Protein AF-A0A198GG65-F1 (afdb_monomer_lite)

Sequence (277 aa):
MKPSKFFFILLPLIHINPALANQDIIVDKSLSPNVIVTTDEKSKKEIVNINSADNNNISLNFYEKFDVSKNGIIINNKQAQADIIINEVTGDKITFINGNISVDGKKSHVIIANPNGVECYTCAGSRLTDLTLISGQTNKDNKTQFILSDKNYVSIHNVGYLSSKNLNIISNEVFIGGTLSKHISTINIFNGMSHYNLLGENVFDRRGRVSIFESFKHNLERVNIYKNENNHNNVYLDEKIYKLNNEIDKTDEKINLLNNKVFINNKPINKRDIDLY

Structure (mmCIF, N/CA/C/O backbone):
data_AF-A0A198GG65-F1
#
_entry.id   AF-A0A198GG65-F1
#
loop_
_atom_site.group_PDB
_atom_site.id
_atom_site.type_symbol
_atom_site.label_atom_id
_atom_site.label_alt_id
_atom_site.label_comp_id
_atom_site.label_asym_id
_atom_site.label_entity_id
_atom_site.label_seq_id
_atom_site.pdbx_PDB_ins_code
_atom_site.Cartn_x
_atom_site.Cartn_y
_atom_site.Cartn_z
_atom_site.occupancy
_atom_site.B_iso_or_equiv
_atom_site.auth_seq_id
_atom_site.auth_comp_id
_atom_site.auth_asym_id
_atom_site.auth_atom_id
_atom_site.pdbx_PDB_model_num
ATOM 1 N N . MET A 1 1 ? -30.008 65.170 43.763 1.00 42.53 1 MET A N 1
ATOM 2 C CA . MET A 1 1 ? -29.638 63.768 43.460 1.00 42.53 1 MET A CA 1
ATOM 3 C C . MET A 1 1 ? -29.675 63.585 41.944 1.00 42.53 1 MET A C 1
ATOM 5 O O . MET A 1 1 ? -30.730 63.779 41.361 1.00 42.53 1 MET A O 1
ATOM 9 N N . LYS A 1 2 ? -28.529 63.332 41.295 1.00 41.06 2 LYS A N 1
ATOM 10 C CA . LYS A 1 2 ? -28.424 63.032 39.849 1.00 41.06 2 LYS A CA 1
ATOM 11 C C . LYS A 1 2 ? -28.284 61.510 39.684 1.00 41.06 2 LYS A C 1
ATOM 13 O O . LYS A 1 2 ? -27.478 60.945 40.420 1.00 41.06 2 LYS A O 1
ATOM 18 N N . PRO A 1 3 ? -29.003 60.845 38.763 1.00 47.22 3 PRO A N 1
ATOM 19 C CA . PRO A 1 3 ? -28.852 59.408 38.563 1.00 47.22 3 PRO A CA 1
ATOM 20 C C . PRO A 1 3 ? -27.620 59.123 37.691 1.00 47.22 3 PRO A C 1
ATOM 22 O O . PRO A 1 3 ? -27.433 59.747 36.643 1.00 47.22 3 PRO A O 1
ATOM 25 N N . SER A 1 4 ? -26.769 58.190 38.121 1.00 43.88 4 SER A N 1
ATOM 26 C CA . SER A 1 4 ? -25.673 57.658 37.309 1.00 43.88 4 SER A CA 1
ATOM 27 C C . SER A 1 4 ? -26.235 56.665 36.288 1.00 43.88 4 SER A C 1
ATOM 29 O O . SER A 1 4 ? -26.930 55.711 36.632 1.00 43.88 4 SER A O 1
ATOM 31 N N . LYS A 1 5 ? -25.957 56.895 35.001 1.00 49.75 5 LYS A N 1
ATOM 32 C CA . LYS A 1 5 ? -26.257 55.931 33.937 1.00 49.75 5 LYS A CA 1
ATOM 33 C C . LYS A 1 5 ? -25.192 54.833 33.973 1.00 49.75 5 LYS A C 1
ATOM 35 O O . LYS A 1 5 ? -24.042 55.097 33.636 1.00 49.75 5 LYS A O 1
ATOM 40 N N . PHE A 1 6 ? -25.566 53.622 34.381 1.00 47.75 6 PHE A N 1
ATOM 41 C CA . PHE A 1 6 ? -24.733 52.433 34.200 1.00 47.75 6 PHE A CA 1
ATOM 42 C C . PHE A 1 6 ? -24.773 52.012 32.727 1.00 47.75 6 PHE A C 1
ATOM 44 O O . PHE A 1 6 ? -25.837 51.721 32.183 1.00 47.75 6 PHE A O 1
ATOM 51 N N . PHE A 1 7 ? -23.612 52.013 32.079 1.00 41.69 7 PHE A N 1
ATOM 52 C CA . PHE A 1 7 ? -23.427 51.530 30.714 1.00 41.69 7 PHE A CA 1
ATOM 53 C C . PHE A 1 7 ? -23.086 50.033 30.790 1.00 41.69 7 PHE A C 1
ATOM 55 O O . PHE A 1 7 ? -22.009 49.672 31.258 1.00 41.69 7 PHE A O 1
ATOM 62 N N . PHE A 1 8 ? -24.005 49.155 30.382 1.00 43.62 8 PHE A N 1
ATOM 63 C CA . PHE A 1 8 ? -23.711 47.730 30.208 1.00 43.62 8 PHE A CA 1
ATOM 64 C C . PHE A 1 8 ? -23.021 47.540 28.854 1.00 43.62 8 PHE A C 1
ATOM 66 O O . PHE A 1 8 ? -23.647 47.676 27.806 1.00 43.62 8 PHE A O 1
ATOM 73 N N . ILE A 1 9 ? -21.720 47.250 28.874 1.00 47.59 9 ILE A N 1
ATOM 74 C CA . ILE A 1 9 ? -20.979 46.836 27.680 1.00 47.59 9 ILE A CA 1
ATOM 75 C C . ILE A 1 9 ? -21.251 45.343 27.481 1.00 47.59 9 ILE A C 1
ATOM 77 O O . ILE A 1 9 ? -20.774 44.507 28.247 1.00 47.59 9 ILE A O 1
ATOM 81 N N . LEU A 1 10 ? -22.046 45.016 26.465 1.00 43.00 10 LEU A N 1
ATOM 82 C CA . LEU A 1 10 ? -22.248 43.648 26.000 1.00 43.00 10 LEU A CA 1
ATOM 83 C C . LEU A 1 10 ? -20.982 43.227 25.229 1.00 43.00 10 LEU A C 1
ATOM 85 O O . LEU A 1 10 ? -20.765 43.690 24.110 1.00 43.00 10 LEU A O 1
ATOM 89 N N . LEU A 1 11 ? -20.115 42.397 25.819 1.00 42.16 11 LEU A N 1
ATOM 90 C CA . LEU A 1 11 ? -19.045 41.754 25.049 1.00 42.16 11 LEU A CA 1
ATOM 91 C C . LEU A 1 11 ? -19.671 40.674 24.151 1.00 42.16 11 LEU A C 1
ATOM 93 O O . LEU A 1 11 ? -20.352 39.790 24.677 1.00 42.16 11 LEU A O 1
ATOM 97 N N . PRO A 1 12 ? -19.443 40.687 22.826 1.00 46.25 12 PRO A N 1
ATOM 98 C CA . PRO A 1 12 ? -19.849 39.573 21.989 1.00 46.25 12 PRO A CA 1
ATOM 99 C C . PRO A 1 12 ? -18.973 38.369 22.348 1.00 46.25 12 PRO A C 1
ATOM 101 O O . PRO A 1 12 ? -17.745 38.444 22.275 1.00 46.25 12 PRO A O 1
ATOM 104 N N . LEU A 1 13 ? -19.594 37.251 22.737 1.00 48.78 13 LEU A N 1
ATOM 105 C CA . LEU A 1 13 ? -18.907 35.964 22.735 1.00 48.78 13 LEU A CA 1
ATOM 106 C C . LEU A 1 13 ? -18.563 35.636 21.282 1.00 48.78 13 LEU A C 1
ATOM 108 O O . LEU A 1 13 ? -19.410 35.201 20.504 1.00 48.78 13 LEU A O 1
ATOM 112 N N . ILE A 1 14 ? -17.308 35.869 20.910 1.00 48.34 14 ILE A N 1
ATOM 113 C CA . ILE A 1 14 ? -16.737 35.327 19.685 1.00 48.34 14 ILE A CA 1
ATOM 114 C C . ILE A 1 14 ? -16.650 33.816 19.903 1.00 48.34 14 ILE A C 1
ATOM 116 O O . ILE A 1 14 ? -15.734 33.320 20.559 1.00 48.34 14 ILE A O 1
ATOM 120 N N . HIS A 1 15 ? -17.626 33.078 19.375 1.00 41.75 15 HIS A N 1
ATOM 121 C CA . HIS A 1 15 ? -17.468 31.651 19.146 1.00 41.75 15 HIS A CA 1
ATOM 122 C C . HIS A 1 15 ? -16.405 31.480 18.061 1.00 41.75 15 HIS A C 1
ATOM 124 O O . HIS A 1 15 ? -16.680 31.529 16.865 1.00 41.75 15 HIS A O 1
ATOM 130 N N . ILE A 1 16 ? -15.159 31.326 18.496 1.00 43.03 16 ILE A N 1
ATOM 131 C CA . ILE A 1 16 ? -14.099 30.760 17.673 1.00 43.03 16 ILE A CA 1
ATOM 132 C C . ILE A 1 16 ? -14.529 29.323 17.380 1.00 43.03 16 ILE A C 1
ATOM 134 O O . ILE A 1 16 ? -14.402 28.451 18.238 1.00 43.03 16 ILE A O 1
ATOM 138 N N . ASN A 1 17 ? -15.084 29.082 16.190 1.00 46.69 17 ASN A N 1
ATOM 139 C CA . ASN A 1 17 ? -15.107 27.735 15.635 1.00 46.69 17 ASN A CA 1
ATOM 140 C C . ASN A 1 17 ? -13.646 27.273 15.625 1.00 46.69 17 ASN A C 1
ATOM 142 O O . ASN A 1 17 ? -12.835 27.930 14.960 1.00 46.69 17 ASN A O 1
ATOM 146 N N . PRO A 1 18 ? -13.263 26.216 16.366 1.00 53.41 18 PRO A N 1
ATOM 147 C CA . PRO A 1 18 ? -11.949 25.645 16.169 1.00 53.41 18 PRO A CA 1
ATOM 148 C C . PRO A 1 18 ? -11.898 25.254 14.696 1.00 53.41 18 PRO A C 1
ATOM 150 O O . PRO A 1 18 ? -12.781 24.550 14.203 1.00 53.41 18 PRO A O 1
ATOM 153 N N . ALA A 1 19 ? -10.922 25.812 13.981 1.00 44.25 19 ALA A N 1
ATOM 154 C CA . ALA A 1 19 ? -10.615 25.418 12.623 1.00 44.25 19 ALA A CA 1
ATOM 155 C C . ALA A 1 19 ? -10.672 23.890 12.564 1.00 44.25 19 ALA A C 1
ATOM 157 O O . ALA A 1 19 ? -10.057 23.233 13.406 1.00 44.25 19 ALA A O 1
ATOM 158 N N . LEU A 1 20 ? -11.455 23.347 11.629 1.00 43.38 20 LEU A N 1
ATOM 159 C CA . LEU A 1 20 ? -11.420 21.930 11.299 1.00 43.38 20 LEU A CA 1
ATOM 160 C C . LEU A 1 20 ? -9.947 21.583 11.091 1.00 43.38 20 LEU A C 1
ATOM 162 O O . LEU A 1 20 ? -9.342 21.982 10.096 1.00 43.38 20 LEU A O 1
ATOM 166 N N . ALA A 1 21 ? -9.341 20.921 12.076 1.00 44.03 21 ALA A N 1
ATOM 167 C CA . ALA A 1 21 ? -8.068 20.272 11.867 1.00 44.03 21 ALA A CA 1
ATOM 168 C C . ALA A 1 21 ? -8.300 19.350 10.670 1.00 44.03 21 ALA A C 1
ATOM 170 O O . ALA A 1 21 ? -9.260 18.579 10.681 1.00 44.03 21 ALA A O 1
ATOM 171 N N . ASN A 1 22 ? -7.501 19.496 9.612 1.00 61.62 22 ASN A N 1
ATOM 172 C CA . ASN A 1 22 ? -7.562 18.592 8.472 1.00 61.62 22 ASN A CA 1
ATOM 173 C C . ASN A 1 22 ? -7.317 17.183 9.011 1.00 61.62 22 ASN A C 1
ATOM 175 O O . ASN A 1 22 ? -6.181 16.840 9.319 1.00 61.62 22 ASN A O 1
ATOM 179 N N . GLN A 1 23 ? -8.385 16.410 9.192 1.00 77.00 23 GLN A N 1
ATOM 180 C CA . GLN A 1 23 ? -8.282 15.046 9.676 1.00 77.00 23 GLN A CA 1
ATOM 181 C C . GLN A 1 23 ? -7.544 14.229 8.613 1.00 77.00 23 GLN A C 1
ATOM 183 O O . GLN A 1 23 ? -7.778 14.411 7.411 1.00 77.00 23 GLN A O 1
ATOM 188 N N . ASP A 1 24 ? -6.604 13.390 9.035 1.00 93.38 24 ASP A N 1
ATOM 189 C CA . ASP A 1 24 ? -5.794 12.595 8.112 1.00 93.38 24 ASP A CA 1
ATOM 190 C C . ASP A 1 24 ? -6.606 11.407 7.578 1.00 93.38 24 ASP A C 1
ATOM 192 O O . ASP A 1 24 ? -6.513 11.092 6.391 1.00 93.38 24 ASP A O 1
ATOM 196 N N . ILE A 1 25 ? -7.502 10.840 8.395 1.00 97.38 25 ILE A N 1
ATOM 197 C CA . ILE A 1 25 ? -8.422 9.775 7.983 1.00 97.38 25 ILE A CA 1
ATOM 198 C C . ILE A 1 25 ? -9.884 10.205 8.142 1.00 97.38 25 ILE A C 1
ATOM 200 O O . ILE A 1 25 ? -10.346 10.511 9.239 1.00 97.38 25 ILE A O 1
ATOM 204 N N . ILE A 1 26 ? -10.644 10.142 7.050 1.00 97.56 26 ILE A N 1
ATOM 205 C CA . ILE A 1 26 ? -12.087 10.400 7.006 1.00 97.56 26 ILE A CA 1
ATOM 206 C C . ILE A 1 26 ? -12.763 9.149 6.444 1.00 97.56 26 ILE A C 1
ATOM 208 O O . ILE A 1 26 ? -12.532 8.773 5.298 1.00 97.56 26 ILE A O 1
ATOM 212 N N . VAL A 1 27 ? -13.576 8.479 7.260 1.00 98.31 27 VAL A N 1
ATOM 213 C CA . VAL A 1 27 ? -14.268 7.235 6.884 1.00 98.31 27 VAL A CA 1
ATOM 214 C C . VAL A 1 27 ? -15.430 7.537 5.942 1.00 98.31 27 VAL A C 1
ATOM 216 O O . VAL A 1 27 ? -16.260 8.386 6.257 1.00 98.31 27 VAL A O 1
ATOM 219 N N . ASP A 1 28 ? -15.555 6.772 4.857 1.00 98.19 28 ASP A N 1
ATOM 220 C CA . ASP A 1 28 ? -16.765 6.763 4.037 1.00 98.19 28 ASP A CA 1
ATOM 221 C C . ASP A 1 28 ? -17.834 5.954 4.776 1.00 98.19 28 ASP A C 1
ATOM 223 O O . ASP A 1 28 ? -17.918 4.725 4.693 1.00 98.19 28 ASP A O 1
ATOM 227 N N . LYS A 1 29 ? -18.645 6.655 5.569 1.00 97.75 29 LYS A N 1
ATOM 228 C CA . LYS A 1 29 ? -19.674 6.034 6.409 1.00 97.75 29 LYS A CA 1
ATOM 229 C C . LYS A 1 29 ? -20.811 5.401 5.616 1.00 97.75 29 LYS A C 1
ATOM 231 O O . LYS A 1 29 ? -21.523 4.574 6.185 1.00 97.75 29 LYS A O 1
ATOM 236 N N . SER A 1 30 ? -20.972 5.746 4.339 1.00 97.94 30 SER A N 1
ATOM 237 C CA . SER A 1 30 ? -21.988 5.130 3.486 1.00 97.94 30 SER A CA 1
ATOM 238 C C . SER A 1 30 ? -21.632 3.682 3.136 1.00 97.94 30 SER A C 1
ATOM 240 O O . SER A 1 30 ? -22.514 2.827 3.085 1.00 97.94 30 SER A O 1
ATOM 242 N N . LEU A 1 31 ? -20.335 3.388 2.983 1.00 97.25 31 LEU A N 1
ATOM 243 C CA . LEU A 1 31 ? -19.819 2.057 2.647 1.00 97.25 31 LEU A CA 1
ATOM 244 C C . LEU A 1 31 ? -19.182 1.331 3.840 1.00 97.25 31 LEU A C 1
ATOM 246 O O . LEU A 1 31 ? -19.052 0.109 3.839 1.00 97.25 31 LEU A O 1
ATOM 250 N N . SER A 1 32 ? -18.764 2.065 4.870 1.00 98.00 32 SER A N 1
ATOM 251 C CA . SER A 1 32 ? -18.115 1.544 6.078 1.00 98.00 32 SER A CA 1
ATOM 252 C C . SER A 1 32 ? -18.726 2.128 7.358 1.00 98.00 32 SER A C 1
ATOM 254 O O . SER A 1 32 ? -18.037 2.785 8.145 1.00 98.00 32 SER A O 1
ATOM 256 N N . PRO A 1 33 ? -20.022 1.868 7.626 1.00 97.19 33 PRO A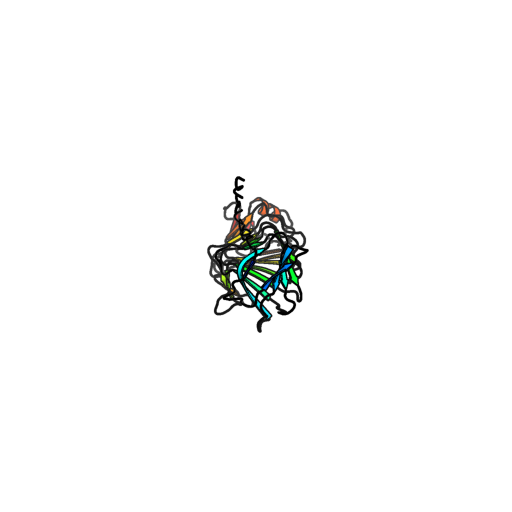 N 1
ATOM 257 C CA . PRO A 1 33 ? -20.722 2.447 8.774 1.00 97.19 33 PRO A CA 1
ATOM 258 C C . PRO A 1 33 ? -20.071 2.072 10.117 1.00 97.19 33 PRO A C 1
ATOM 260 O O . PRO A 1 33 ? -20.028 2.899 11.035 1.00 97.19 33 PRO A O 1
ATOM 263 N N . ASN A 1 34 ? -19.489 0.870 10.203 1.00 96.88 34 ASN A N 1
ATOM 264 C CA . ASN A 1 34 ? -18.918 0.315 11.432 1.00 96.88 34 ASN A CA 1
ATOM 265 C C . ASN A 1 34 ? -17.438 0.662 11.650 1.00 96.88 34 ASN A C 1
ATOM 267 O O . ASN A 1 34 ? -16.931 0.429 12.745 1.00 96.88 34 ASN A O 1
ATOM 271 N N . VAL A 1 35 ? -16.743 1.242 10.663 1.00 98.31 35 VAL A N 1
ATOM 272 C CA . VAL A 1 35 ? -15.341 1.646 10.844 1.00 98.31 35 VAL A CA 1
ATOM 273 C C . VAL A 1 35 ? -15.282 2.886 11.723 1.00 98.31 35 VAL A C 1
ATOM 275 O O . VAL A 1 35 ? -15.915 3.894 11.414 1.00 98.31 35 VAL A O 1
ATOM 278 N N . ILE A 1 36 ? -14.530 2.846 12.820 1.00 97.50 36 ILE A N 1
ATOM 279 C CA . ILE A 1 36 ? -14.419 3.966 13.765 1.00 97.50 36 ILE A CA 1
ATOM 280 C C . ILE A 1 36 ? -12.959 4.377 13.895 1.00 97.50 36 ILE A C 1
ATOM 282 O O . ILE A 1 36 ? -12.117 3.558 14.265 1.00 97.50 36 ILE A O 1
ATOM 286 N N . VAL A 1 37 ? -12.683 5.659 13.664 1.00 97.50 37 VAL A N 1
ATOM 287 C CA . VAL A 1 37 ? -11.368 6.259 13.898 1.00 97.50 37 VAL A CA 1
ATOM 288 C C . VAL A 1 37 ? -11.398 7.014 15.220 1.00 97.50 37 VAL A C 1
ATOM 290 O O . VAL A 1 37 ? -12.251 7.874 15.433 1.00 97.50 37 VAL A O 1
ATOM 293 N N . THR A 1 38 ? -10.480 6.675 16.115 1.00 96.19 38 THR A N 1
ATOM 294 C CA . THR A 1 38 ? -10.212 7.421 17.350 1.00 96.19 38 THR A CA 1
ATOM 295 C C . THR A 1 38 ? -8.756 7.868 17.367 1.00 96.19 38 THR A C 1
ATOM 297 O O . THR A 1 38 ? -7.976 7.457 16.517 1.00 96.19 38 THR A O 1
ATOM 300 N N . THR A 1 39 ? -8.359 8.696 18.330 1.00 95.19 39 THR A N 1
ATOM 301 C CA . THR A 1 39 ? -6.961 9.125 18.473 1.00 95.19 39 THR A CA 1
ATOM 302 C C . THR A 1 39 ? -6.442 8.708 19.837 1.00 95.19 39 THR A C 1
ATOM 304 O O . THR A 1 39 ? -7.057 9.011 20.857 1.00 95.19 39 THR A O 1
ATOM 307 N N . ASP A 1 40 ? -5.295 8.033 19.873 1.00 91.44 40 ASP A N 1
ATOM 308 C CA . ASP A 1 40 ? -4.587 7.766 21.120 1.00 91.44 40 ASP A CA 1
ATOM 309 C C . ASP A 1 40 ? -4.006 9.072 21.672 1.00 91.44 40 ASP A C 1
ATOM 311 O O . ASP A 1 40 ? -3.145 9.703 21.054 1.00 91.44 40 ASP A O 1
ATOM 315 N N . GLU A 1 41 ? -4.453 9.494 22.853 1.00 89.88 41 GLU A N 1
ATOM 316 C CA . GLU A 1 41 ? -4.086 10.804 23.394 1.00 89.88 41 GLU A CA 1
ATOM 317 C C . GLU A 1 41 ? -2.587 10.952 23.679 1.00 89.88 41 GLU A C 1
ATOM 319 O O . GLU A 1 41 ? -2.069 12.071 23.620 1.00 89.88 41 GLU A O 1
ATOM 324 N N . LYS A 1 42 ? -1.892 9.847 23.976 1.00 91.38 42 LYS A N 1
ATOM 325 C CA . LYS A 1 42 ? -0.472 9.849 24.350 1.00 91.38 42 LYS A CA 1
ATOM 326 C C . LYS A 1 42 ? 0.435 9.876 23.127 1.00 91.38 42 LYS A C 1
ATOM 328 O O . LYS A 1 42 ? 1.295 10.743 23.020 1.00 91.38 42 LYS A O 1
ATOM 333 N N . SER A 1 43 ? 0.249 8.931 22.213 1.00 91.12 43 SER A N 1
ATOM 334 C CA . SER A 1 43 ? 1.067 8.794 21.006 1.00 91.12 43 SER A CA 1
ATOM 335 C C . SER A 1 43 ? 0.606 9.681 19.852 1.00 91.12 43 SER A C 1
ATOM 337 O O . SER A 1 43 ? 1.344 9.824 18.881 1.00 91.12 43 SER A O 1
ATOM 339 N N . LYS A 1 44 ? -0.595 10.274 19.947 1.00 93.44 44 LYS A N 1
ATOM 340 C CA . LYS A 1 44 ? -1.240 11.066 18.886 1.00 93.44 44 LYS A CA 1
ATOM 341 C C . LYS A 1 44 ? -1.439 10.288 17.580 1.00 93.44 44 LYS A C 1
ATOM 343 O O . LYS A 1 44 ? -1.550 10.893 16.516 1.00 93.44 44 LYS A O 1
ATOM 348 N N . LYS A 1 45 ? -1.470 8.955 17.663 1.00 95.19 45 LYS A N 1
ATOM 349 C CA . LYS A 1 45 ? -1.776 8.062 16.544 1.00 95.19 45 LYS A CA 1
ATOM 350 C C . LYS A 1 45 ? -3.278 7.927 16.386 1.00 95.19 45 LYS A C 1
ATOM 352 O O . LYS A 1 45 ? -3.979 7.732 17.379 1.00 95.19 45 LYS A O 1
ATOM 357 N N . GLU A 1 46 ? -3.756 7.952 15.152 1.00 96.69 46 GLU A N 1
ATOM 358 C CA . GLU A 1 46 ? -5.119 7.519 14.860 1.00 96.69 46 GLU A CA 1
ATOM 359 C C . GLU A 1 46 ? -5.209 5.991 14.988 1.00 96.69 46 GLU A C 1
ATOM 361 O O . GLU A 1 46 ? -4.329 5.251 14.536 1.00 96.69 46 GLU A O 1
ATOM 366 N N . ILE A 1 47 ? -6.268 5.519 15.640 1.00 98.00 47 ILE A N 1
ATOM 367 C CA . ILE A 1 47 ? -6.631 4.116 15.790 1.00 98.00 47 ILE A CA 1
ATOM 368 C C . ILE A 1 47 ? -7.850 3.859 14.910 1.00 98.00 47 ILE A C 1
ATOM 370 O O . ILE A 1 47 ? -8.933 4.380 15.165 1.00 98.00 47 ILE A O 1
ATOM 374 N N . VAL A 1 48 ? -7.677 3.016 13.902 1.00 98.50 48 VAL A N 1
ATOM 375 C CA . VAL A 1 48 ? -8.714 2.606 12.962 1.00 98.50 48 VAL A CA 1
ATOM 376 C C . VAL A 1 48 ? -9.282 1.263 13.411 1.00 98.50 48 VAL A C 1
ATOM 378 O O . VAL A 1 48 ? -8.644 0.222 13.258 1.00 98.50 48 VAL A O 1
ATOM 381 N N . ASN A 1 49 ? -10.482 1.275 13.983 1.00 98.56 49 ASN A N 1
ATOM 382 C CA . ASN A 1 49 ? -11.243 0.064 14.282 1.00 98.56 49 ASN A CA 1
ATOM 383 C C . ASN A 1 49 ? -11.952 -0.371 13.001 1.00 98.56 49 ASN A C 1
ATOM 385 O O . ASN A 1 49 ? -12.899 0.285 12.573 1.00 98.56 49 ASN A O 1
ATOM 389 N N . ILE A 1 50 ? -11.433 -1.424 12.373 1.00 98.75 50 ILE A N 1
ATOM 390 C CA . ILE A 1 50 ? -11.859 -1.887 11.048 1.00 98.75 50 ILE A CA 1
ATOM 391 C C . ILE A 1 50 ? -13.141 -2.720 11.103 1.00 98.75 50 ILE A C 1
ATOM 393 O O . ILE A 1 50 ? -13.512 -3.258 12.148 1.00 98.75 50 ILE A O 1
ATOM 397 N N . ASN A 1 51 ? -13.787 -2.870 9.949 1.00 98.44 51 ASN A N 1
ATOM 398 C CA . ASN A 1 51 ? -14.903 -3.787 9.758 1.00 98.44 51 ASN A CA 1
ATOM 399 C C . ASN A 1 51 ? -14.496 -5.231 10.079 1.00 98.44 51 ASN A C 1
ATOM 401 O O . ASN A 1 51 ? -13.338 -5.628 9.905 1.00 98.44 51 ASN A O 1
ATOM 405 N N . SER A 1 52 ? -15.473 -6.047 10.474 1.00 98.19 52 SER A N 1
ATOM 406 C CA . SER A 1 52 ? -15.309 -7.499 10.561 1.00 98.19 52 SER A CA 1
ATOM 407 C C . SER A 1 52 ? -14.798 -8.079 9.240 1.00 98.19 52 SER A C 1
ATOM 409 O O . SER A 1 52 ? -15.135 -7.591 8.160 1.00 98.19 52 SER A O 1
ATOM 411 N N . ALA A 1 53 ? -13.982 -9.126 9.334 1.00 97.75 53 ALA A N 1
ATOM 412 C CA . ALA A 1 53 ? -13.559 -9.876 8.165 1.00 97.75 53 ALA A CA 1
ATOM 413 C C . ALA A 1 53 ? -14.734 -10.664 7.562 1.00 97.75 53 ALA A C 1
ATOM 415 O O . ALA A 1 53 ? -15.673 -11.035 8.268 1.00 97.75 53 ALA A O 1
ATOM 416 N N . ASP A 1 54 ? -14.678 -10.918 6.259 1.00 95.19 54 ASP A N 1
ATOM 417 C CA . ASP A 1 54 ? -15.621 -11.800 5.573 1.00 95.19 54 ASP A CA 1
ATOM 418 C C . ASP A 1 54 ? -15.204 -13.282 5.642 1.00 95.19 54 ASP A C 1
ATOM 420 O O . ASP A 1 54 ? -14.243 -13.651 6.313 1.00 95.19 54 ASP A O 1
ATOM 424 N N . ASN A 1 55 ? -15.899 -14.134 4.883 1.00 94.38 55 ASN A N 1
ATOM 425 C CA . ASN A 1 55 ? -15.610 -15.570 4.801 1.00 94.38 55 ASN A CA 1
ATOM 426 C C . ASN A 1 55 ? -14.235 -15.908 4.188 1.00 94.38 55 ASN A C 1
ATOM 428 O O . ASN A 1 55 ? -13.780 -17.039 4.331 1.00 94.38 55 ASN A O 1
ATOM 432 N N . ASN A 1 56 ? -13.575 -14.955 3.522 1.00 93.06 56 ASN A N 1
ATOM 433 C CA . ASN A 1 56 ? -12.210 -15.086 3.007 1.00 93.06 56 ASN A CA 1
ATOM 434 C C . ASN A 1 56 ? -11.175 -14.461 3.963 1.00 93.06 56 ASN A C 1
ATOM 436 O O . ASN A 1 56 ? -10.024 -14.259 3.580 1.00 93.06 56 ASN A O 1
ATOM 440 N N . ASN A 1 57 ? -11.578 -14.118 5.192 1.00 96.69 57 ASN A N 1
ATOM 441 C CA . ASN A 1 57 ? -10.789 -13.383 6.180 1.00 96.69 57 ASN A CA 1
ATOM 442 C C . ASN A 1 57 ? -10.303 -12.004 5.688 1.00 96.69 57 ASN A C 1
ATOM 444 O O . ASN A 1 57 ? -9.261 -11.511 6.132 1.00 96.69 57 ASN A O 1
ATOM 448 N N . ILE A 1 58 ? -11.064 -11.357 4.800 1.00 97.88 58 ILE A N 1
ATOM 449 C CA . ILE A 1 58 ? -10.780 -10.021 4.272 1.00 97.88 58 ILE A CA 1
ATOM 450 C C . ILE A 1 58 ? -11.659 -8.988 4.978 1.00 97.88 58 ILE A C 1
ATOM 452 O O . ILE A 1 58 ? -12.887 -9.019 4.868 1.00 97.88 58 ILE A O 1
ATOM 456 N N . SER A 1 59 ? -11.029 -8.023 5.646 1.00 98.50 59 SER A N 1
ATOM 457 C CA . SER A 1 59 ? -11.689 -6.804 6.125 1.00 98.50 59 SER A CA 1
ATOM 458 C C . SER A 1 59 ? -11.571 -5.712 5.060 1.00 98.50 59 SER A C 1
ATOM 460 O O . SER A 1 59 ? -10.462 -5.317 4.700 1.00 98.50 59 SER A O 1
ATOM 462 N N . LEU A 1 60 ? -12.708 -5.236 4.546 1.00 98.38 60 LEU A N 1
ATOM 463 C CA . LEU A 1 60 ? -12.782 -4.162 3.550 1.00 98.38 60 LEU A CA 1
ATOM 464 C C . LEU A 1 60 ? -13.298 -2.881 4.208 1.00 98.38 60 LEU A C 1
ATOM 466 O O . LEU A 1 60 ? -14.353 -2.897 4.843 1.00 98.38 60 LEU A O 1
ATOM 470 N N . ASN A 1 61 ? -12.543 -1.794 4.065 1.00 98.81 61 ASN A N 1
ATOM 471 C CA . ASN A 1 61 ? -12.764 -0.530 4.761 1.00 98.81 61 ASN A CA 1
ATOM 472 C C . ASN A 1 61 ? -12.649 0.625 3.766 1.00 98.81 61 ASN A C 1
ATOM 474 O O . ASN A 1 61 ? -11.657 0.704 3.043 1.00 98.81 61 ASN A O 1
ATOM 478 N N . PHE A 1 62 ? -13.644 1.509 3.752 1.00 98.75 62 PHE A N 1
ATOM 479 C CA . PHE A 1 62 ? -13.754 2.607 2.795 1.00 98.75 62 PHE A CA 1
ATOM 480 C C . PHE A 1 62 ? -13.590 3.972 3.468 1.00 98.75 62 PHE A C 1
ATOM 482 O O . PHE A 1 62 ? -14.091 4.203 4.574 1.00 98.75 62 PHE A O 1
ATOM 489 N N . TYR A 1 63 ? -12.906 4.883 2.779 1.00 98.75 63 TYR A N 1
ATOM 490 C CA . TYR A 1 63 ? -12.527 6.197 3.289 1.00 98.75 63 TYR A CA 1
ATOM 491 C C . TYR A 1 63 ? -12.725 7.279 2.230 1.00 98.75 63 TYR A C 1
ATOM 493 O O . TYR A 1 63 ? -12.315 7.118 1.089 1.00 98.75 63 TYR A O 1
ATOM 501 N N . GLU A 1 64 ? -13.254 8.434 2.612 1.00 98.44 64 GLU A N 1
ATOM 502 C CA . GLU A 1 64 ? -13.202 9.626 1.757 1.00 98.44 64 GLU A CA 1
ATOM 503 C C . GLU A 1 64 ? -11.767 10.173 1.673 1.00 98.44 64 GLU A C 1
ATOM 505 O O . GLU A 1 64 ? -11.353 10.716 0.649 1.00 98.44 64 GLU A O 1
ATOM 510 N N . LYS A 1 65 ? -10.986 9.994 2.745 1.00 98.19 65 LYS A N 1
ATOM 511 C CA . LYS A 1 65 ? -9.572 10.367 2.831 1.00 98.19 65 LYS A CA 1
ATOM 512 C C . LYS A 1 65 ? -8.826 9.382 3.728 1.00 98.19 65 LYS A C 1
ATOM 514 O O . LYS A 1 65 ? -9.315 9.046 4.803 1.00 98.19 65 LYS A O 1
ATOM 519 N N . PHE A 1 66 ? -7.638 8.952 3.313 1.00 98.56 66 PHE A N 1
ATOM 520 C CA . PHE A 1 66 ? -6.774 8.091 4.118 1.00 98.56 66 PHE A CA 1
ATOM 521 C C . PHE A 1 66 ? -5.318 8.525 3.958 1.00 98.56 66 PHE A C 1
ATOM 523 O O . PHE A 1 66 ? -4.635 8.061 3.049 1.00 98.56 66 PHE A O 1
ATOM 530 N N . ASP A 1 67 ? -4.864 9.418 4.832 1.00 98.56 67 ASP A N 1
ATOM 531 C CA . ASP A 1 67 ? -3.464 9.808 4.978 1.00 98.56 67 ASP A CA 1
ATOM 532 C C . ASP A 1 67 ? -2.881 9.202 6.259 1.00 98.56 67 ASP A C 1
ATOM 534 O O . ASP A 1 67 ? -3.574 8.965 7.245 1.00 98.56 67 ASP A O 1
ATOM 538 N N . VAL A 1 68 ? -1.572 8.961 6.262 1.00 98.44 68 VAL A N 1
ATOM 539 C CA . VAL A 1 68 ? -0.827 8.521 7.446 1.00 98.44 68 VAL A CA 1
ATOM 540 C C . VAL A 1 68 ? 0.159 9.616 7.804 1.00 98.44 68 VAL A C 1
ATOM 542 O O . VAL A 1 68 ? 1.141 9.836 7.093 1.00 98.44 68 VAL A O 1
ATOM 545 N N . SER A 1 69 ? -0.069 10.297 8.922 1.00 96.81 69 SER A N 1
ATOM 546 C CA . SER A 1 69 ? 0.849 11.327 9.411 1.00 96.81 69 SER A CA 1
ATOM 547 C C . SER A 1 69 ? 2.154 10.743 9.957 1.00 96.81 69 SER A C 1
ATOM 549 O O . SER A 1 69 ? 2.327 9.530 10.097 1.00 96.81 69 SER A O 1
ATOM 551 N N . LYS A 1 70 ? 3.084 11.625 10.339 1.00 96.69 70 LYS A N 1
ATOM 552 C CA . LYS A 1 70 ? 4.372 11.247 10.949 1.00 96.69 70 LYS A CA 1
ATOM 553 C C . LYS A 1 70 ? 4.229 10.474 12.259 1.00 96.69 70 LYS A C 1
ATOM 555 O O . LYS A 1 70 ? 5.112 9.685 12.590 1.00 96.69 70 LYS A O 1
ATOM 560 N N . ASN A 1 71 ? 3.125 10.665 12.983 1.00 96.44 71 ASN A N 1
ATOM 561 C CA . ASN A 1 71 ? 2.849 9.893 14.195 1.00 96.44 71 ASN A CA 1
ATOM 562 C C . ASN A 1 71 ? 2.562 8.421 13.857 1.00 96.44 71 ASN A C 1
ATOM 564 O O . ASN A 1 71 ? 2.833 7.537 14.670 1.00 96.44 71 ASN A O 1
ATOM 568 N N . GLY A 1 72 ? 2.087 8.144 12.640 1.00 97.88 72 GLY A N 1
ATOM 569 C CA . GLY A 1 72 ? 1.638 6.831 12.201 1.00 97.88 72 GLY A CA 1
ATOM 570 C C . GLY A 1 72 ? 0.219 6.506 12.666 1.00 97.88 72 GLY A C 1
ATOM 571 O O . GLY A 1 72 ? -0.426 7.287 13.365 1.00 97.88 72 GLY A O 1
ATOM 572 N N . ILE A 1 73 ? -0.247 5.318 12.289 1.00 98.56 73 ILE A N 1
ATOM 573 C CA . ILE A 1 73 ? -1.590 4.822 12.599 1.00 98.56 73 ILE A CA 1
ATOM 574 C C . ILE A 1 73 ? -1.547 3.419 13.203 1.00 98.56 73 ILE A C 1
ATOM 576 O O . ILE A 1 73 ? -0.593 2.650 13.013 1.00 98.56 73 ILE A O 1
ATOM 580 N N . ILE A 1 74 ? -2.611 3.077 13.921 1.00 98.75 74 ILE A N 1
ATOM 581 C CA . ILE A 1 74 ? -2.870 1.738 14.442 1.00 98.75 74 ILE A CA 1
ATOM 582 C C . ILE A 1 74 ? -4.149 1.215 13.792 1.00 98.75 74 ILE A C 1
ATOM 584 O O . ILE A 1 74 ? -5.230 1.730 14.030 1.00 98.75 74 ILE A O 1
ATOM 588 N N . ILE A 1 75 ? -4.039 0.159 13.003 1.00 98.81 75 ILE A N 1
ATOM 589 C CA . ILE A 1 75 ? -5.170 -0.608 12.493 1.00 98.81 75 ILE A CA 1
ATOM 590 C C . ILE A 1 75 ? -5.507 -1.672 13.542 1.00 98.81 75 ILE A C 1
ATOM 592 O O . ILE A 1 75 ? -4.713 -2.579 13.799 1.00 98.81 75 ILE A O 1
ATOM 596 N N . ASN A 1 76 ? -6.665 -1.552 14.188 1.00 98.69 76 ASN A N 1
ATOM 597 C CA . ASN A 1 76 ? -7.100 -2.472 15.233 1.00 98.69 76 ASN A CA 1
ATOM 598 C C . ASN A 1 76 ? -7.799 -3.697 14.628 1.00 98.69 76 ASN A C 1
ATOM 600 O O . ASN A 1 76 ? -8.984 -3.659 14.314 1.00 98.69 76 ASN A O 1
ATOM 604 N N . ASN A 1 77 ? -7.066 -4.804 14.537 1.00 98.69 77 ASN A N 1
ATOM 605 C CA . ASN A 1 77 ? -7.526 -6.098 14.039 1.00 98.69 77 ASN A CA 1
ATOM 606 C C . ASN A 1 77 ? -7.804 -7.115 15.172 1.00 98.69 77 ASN A C 1
ATOM 608 O O . ASN A 1 77 ? -7.809 -8.327 14.954 1.00 98.69 77 ASN A O 1
ATOM 612 N N . LYS A 1 78 ? -8.016 -6.661 16.417 1.00 98.38 78 LYS A N 1
ATOM 613 C CA . LYS A 1 78 ? -8.281 -7.563 17.557 1.00 98.38 78 LYS A CA 1
ATOM 614 C C . LYS A 1 78 ? -9.607 -8.307 17.437 1.00 98.38 78 LYS A C 1
ATOM 616 O O . LYS A 1 78 ? -9.677 -9.469 17.823 1.00 98.38 78 LYS A O 1
ATOM 621 N N . GLN A 1 79 ? -10.645 -7.643 16.936 1.00 96.75 79 GLN A N 1
ATOM 622 C CA . GLN A 1 79 ? -11.974 -8.241 16.790 1.00 96.75 79 GLN A CA 1
ATOM 623 C C . GLN A 1 79 ? -12.176 -8.858 15.407 1.00 96.75 79 GLN A C 1
ATOM 625 O O . GLN A 1 79 ? -12.687 -9.967 15.313 1.00 96.75 79 GLN A O 1
ATOM 630 N N . ALA A 1 80 ? -11.743 -8.169 14.346 1.00 97.75 80 ALA A N 1
ATOM 631 C CA . ALA A 1 80 ? -11.935 -8.636 12.977 1.00 97.75 80 ALA A CA 1
ATOM 632 C C . ALA A 1 80 ? -11.114 -9.892 12.642 1.00 97.75 80 ALA A C 1
ATOM 634 O O . ALA A 1 80 ? -11.575 -10.696 11.839 1.00 97.75 80 ALA A O 1
ATOM 635 N N . GLN A 1 81 ? -9.931 -10.071 13.254 1.00 98.12 81 GLN A N 1
ATOM 636 C CA . GLN A 1 81 ? -9.044 -11.228 13.036 1.00 98.12 81 GLN A CA 1
ATOM 637 C C . GLN A 1 81 ? -8.755 -11.508 11.544 1.00 98.12 81 GLN A C 1
ATOM 639 O O . GLN A 1 81 ? -8.494 -12.649 11.146 1.00 98.12 81 GLN A O 1
ATOM 644 N N . ALA A 1 82 ? -8.765 -10.454 10.724 1.00 98.62 82 ALA A N 1
ATOM 645 C CA . ALA A 1 82 ? -8.586 -10.518 9.282 1.00 98.62 82 ALA A CA 1
ATOM 646 C C . ALA A 1 82 ? -7.166 -10.967 8.914 1.00 98.62 82 ALA A C 1
ATOM 648 O O . ALA A 1 82 ? -6.196 -10.564 9.562 1.00 98.62 82 ALA A O 1
ATOM 649 N N . ASP A 1 83 ? -7.038 -11.762 7.857 1.00 98.44 83 ASP A N 1
ATOM 650 C CA . ASP A 1 83 ? -5.751 -12.069 7.222 1.00 98.44 83 ASP A CA 1
ATOM 651 C C . ASP A 1 83 ? -5.326 -10.935 6.285 1.00 98.44 83 ASP A C 1
ATOM 653 O O . ASP A 1 83 ? -4.146 -10.586 6.222 1.00 98.44 83 ASP A O 1
ATOM 657 N N . ILE A 1 84 ? -6.303 -10.308 5.623 1.00 98.62 84 ILE A N 1
ATOM 658 C CA . ILE A 1 84 ? -6.097 -9.208 4.681 1.00 98.62 84 ILE A CA 1
ATOM 659 C C . ILE A 1 84 ? -6.973 -8.026 5.090 1.00 98.62 84 ILE A C 1
ATOM 661 O O . ILE A 1 84 ? -8.168 -8.173 5.345 1.00 98.62 84 ILE A O 1
ATOM 665 N N . ILE A 1 85 ? -6.378 -6.839 5.135 1.00 98.88 85 ILE A N 1
ATOM 666 C CA . ILE A 1 85 ? -7.061 -5.589 5.462 1.00 98.88 85 ILE A CA 1
ATOM 667 C C . ILE A 1 85 ? -6.917 -4.653 4.268 1.00 98.88 85 ILE A C 1
ATOM 669 O O . ILE A 1 85 ? -5.830 -4.138 4.005 1.00 98.88 85 ILE A O 1
ATOM 673 N N . ILE A 1 86 ? -8.020 -4.429 3.561 1.00 98.88 86 ILE A N 1
ATOM 674 C CA . ILE A 1 86 ? -8.104 -3.477 2.456 1.00 98.88 86 ILE A CA 1
ATOM 675 C C . ILE A 1 86 ? -8.611 -2.150 3.011 1.00 98.88 86 ILE A C 1
ATOM 677 O O . ILE A 1 86 ? -9.677 -2.092 3.628 1.00 98.88 86 ILE A O 1
ATOM 681 N N . ASN A 1 87 ? -7.831 -1.097 2.784 1.00 98.88 87 ASN A N 1
ATOM 682 C CA . ASN A 1 87 ? -8.213 0.285 3.025 1.00 98.88 87 ASN A CA 1
ATOM 683 C C . ASN A 1 87 ? -8.308 0.986 1.676 1.00 98.88 87 ASN A C 1
ATOM 685 O O . ASN A 1 87 ? -7.286 1.203 1.026 1.00 98.88 87 ASN A O 1
ATOM 689 N N . GLU A 1 88 ? -9.528 1.288 1.249 1.00 98.81 88 GLU A N 1
ATOM 690 C CA . GLU A 1 88 ? -9.814 1.863 -0.059 1.00 98.81 88 GLU A CA 1
ATOM 691 C C . GLU A 1 88 ? -10.329 3.294 0.066 1.00 98.81 88 GLU A C 1
ATOM 693 O O . GLU A 1 88 ? -11.250 3.568 0.836 1.00 98.81 88 GLU A O 1
ATOM 698 N N . VAL A 1 89 ? -9.747 4.206 -0.708 1.00 98.81 89 VAL A N 1
ATOM 699 C CA . VAL A 1 89 ? -10.215 5.589 -0.797 1.00 98.81 89 VAL A CA 1
ATOM 700 C C . VAL A 1 89 ? -11.255 5.729 -1.907 1.00 98.81 89 VAL A C 1
ATOM 702 O O . VAL A 1 89 ? -10.990 5.382 -3.055 1.00 98.81 89 VAL A O 1
ATOM 705 N N . THR A 1 90 ? -12.418 6.278 -1.565 1.00 98.38 90 THR A N 1
ATOM 706 C CA . THR A 1 90 ? -13.551 6.550 -2.466 1.00 98.38 90 THR A CA 1
ATOM 707 C C . THR A 1 90 ? -13.700 8.034 -2.806 1.00 98.38 90 THR A C 1
ATOM 709 O O . THR A 1 90 ? -14.429 8.379 -3.736 1.00 98.38 90 THR A O 1
ATOM 712 N N . GLY A 1 91 ? -13.005 8.912 -2.074 1.00 97.62 91 GLY A N 1
ATOM 713 C CA . GLY A 1 91 ? -12.933 10.345 -2.359 1.00 97.62 91 GLY A CA 1
ATOM 714 C C . GLY A 1 91 ? -12.043 10.688 -3.557 1.00 97.62 91 GLY A C 1
ATOM 715 O O . GLY A 1 91 ? -11.626 9.825 -4.325 1.00 97.62 91 GLY A O 1
ATOM 716 N N . ASP A 1 92 ? -11.734 11.974 -3.717 1.00 96.56 92 ASP A N 1
ATOM 717 C CA . ASP A 1 92 ? -11.001 12.528 -4.868 1.00 96.56 92 ASP A CA 1
ATOM 718 C C . ASP A 1 92 ? -9.524 12.853 -4.571 1.00 96.56 92 ASP A C 1
ATOM 720 O O . ASP A 1 92 ? -8.813 13.394 -5.421 1.00 96.56 92 ASP A O 1
ATOM 724 N N . LYS A 1 93 ? -9.057 12.580 -3.346 1.00 95.50 93 LYS A N 1
ATOM 725 C CA . LYS A 1 93 ? -7.706 12.934 -2.892 1.00 95.50 93 LYS A CA 1
ATOM 726 C C . LYS A 1 93 ? -6.733 11.773 -3.038 1.00 95.50 93 LYS A C 1
ATOM 728 O O . LYS A 1 93 ? -7.095 10.612 -2.863 1.00 95.50 93 LYS A O 1
ATOM 733 N N . ILE A 1 94 ? -5.477 12.119 -3.315 1.00 98.00 94 ILE A N 1
ATOM 734 C CA . ILE A 1 94 ? -4.316 11.222 -3.221 1.00 98.00 94 ILE A CA 1
ATOM 735 C C . ILE A 1 94 ? -4.100 10.833 -1.753 1.00 98.00 94 ILE A C 1
ATOM 737 O O . ILE A 1 94 ? -4.373 11.633 -0.862 1.00 98.00 94 ILE A O 1
ATOM 741 N N . THR A 1 95 ? -3.583 9.626 -1.518 1.00 98.81 95 THR A N 1
ATOM 742 C CA . THR A 1 95 ? -3.131 9.179 -0.193 1.00 98.81 95 THR A CA 1
ATOM 743 C C . THR A 1 95 ? -1.659 9.510 0.026 1.00 98.81 95 THR A C 1
ATOM 745 O O . THR A 1 95 ? -0.805 9.074 -0.748 1.00 98.81 95 THR A O 1
ATOM 748 N N . PHE A 1 96 ? -1.348 10.183 1.132 1.00 98.62 96 PHE A N 1
ATOM 749 C CA . PHE A 1 96 ? 0.015 10.445 1.590 1.00 98.62 96 PHE A CA 1
ATOM 750 C C . PHE A 1 96 ? 0.383 9.586 2.797 1.00 98.62 96 PHE A C 1
ATOM 752 O O . PHE A 1 96 ? -0.270 9.638 3.838 1.00 98.62 96 PHE A O 1
ATOM 759 N N . ILE A 1 97 ? 1.488 8.843 2.705 1.00 98.75 97 ILE A N 1
ATOM 760 C CA . ILE A 1 97 ? 1.977 7.995 3.796 1.00 98.75 97 ILE A CA 1
ATOM 761 C C . ILE A 1 97 ? 3.326 8.518 4.303 1.00 98.75 97 ILE A C 1
ATOM 763 O O . ILE A 1 97 ? 4.386 8.304 3.708 1.00 98.75 97 ILE A O 1
ATOM 767 N N . ASN A 1 98 ? 3.277 9.198 5.446 1.00 98.06 98 ASN A N 1
ATOM 768 C CA . ASN A 1 98 ? 4.403 9.857 6.108 1.00 98.06 98 ASN A CA 1
ATOM 769 C C . ASN A 1 98 ? 4.816 9.181 7.423 1.00 98.06 98 ASN A C 1
ATOM 771 O O . ASN A 1 98 ? 5.582 9.753 8.200 1.00 98.06 98 ASN A O 1
ATOM 775 N N . GLY A 1 99 ? 4.335 7.974 7.707 1.00 98.00 99 GLY A N 1
ATOM 776 C CA . GLY A 1 99 ? 4.639 7.322 8.972 1.00 98.00 99 GLY A C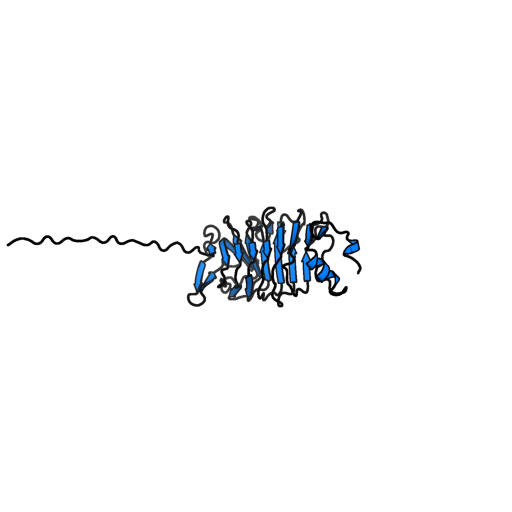A 1
ATOM 777 C C . GLY A 1 99 ? 4.367 5.829 8.991 1.00 98.00 99 GLY A C 1
ATOM 778 O O . GLY A 1 99 ? 4.171 5.178 7.964 1.00 98.00 99 GLY A O 1
ATOM 779 N N . ASN A 1 100 ? 4.399 5.278 10.202 1.00 98.56 100 ASN A N 1
ATOM 780 C CA . ASN A 1 100 ? 4.252 3.849 10.421 1.00 98.56 100 ASN A CA 1
ATOM 781 C C . ASN A 1 100 ? 2.782 3.420 10.444 1.00 98.56 100 ASN A C 1
ATOM 783 O O . ASN A 1 100 ? 2.018 3.874 1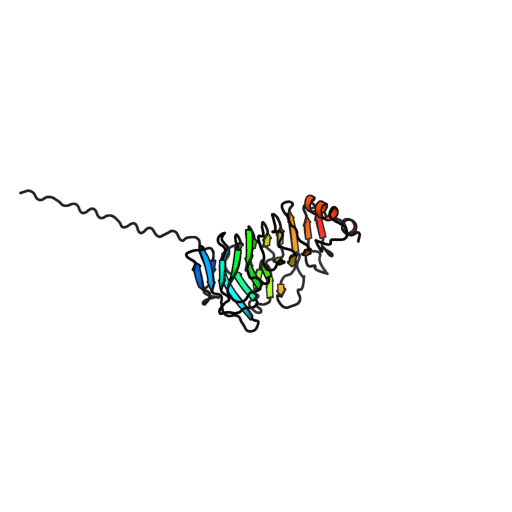1.292 1.00 98.56 100 ASN A O 1
ATOM 787 N N . ILE A 1 101 ? 2.436 2.443 9.615 1.00 98.81 101 ILE A N 1
ATOM 788 C CA . ILE A 1 101 ? 1.193 1.680 9.701 1.00 98.81 101 ILE A CA 1
ATOM 789 C C . ILE A 1 101 ? 1.450 0.470 10.605 1.00 98.81 101 ILE A C 1
ATOM 791 O O . ILE A 1 101 ? 2.347 -0.333 10.349 1.00 98.81 101 ILE A O 1
ATOM 795 N N . SER A 1 102 ? 0.704 0.340 11.701 1.00 98.56 102 SER A N 1
ATOM 796 C CA . SER A 1 102 ? 0.820 -0.809 12.609 1.00 98.56 102 SER A CA 1
ATOM 797 C C . SER A 1 102 ? -0.484 -1.568 12.738 1.00 98.56 102 SER A C 1
ATOM 799 O O . SER A 1 102 ? -1.531 -0.943 12.812 1.00 98.56 102 SER A O 1
ATOM 801 N N . VAL A 1 103 ? -0.420 -2.898 12.814 1.00 98.81 103 VAL A N 1
ATOM 802 C CA . VAL A 1 103 ? -1.594 -3.735 13.105 1.00 98.81 103 VAL A CA 1
ATOM 803 C C . VAL A 1 103 ? -1.564 -4.206 14.560 1.00 98.81 103 VAL A C 1
ATOM 805 O O . VAL A 1 103 ? -0.606 -4.849 15.004 1.00 98.81 103 VAL A O 1
ATOM 808 N N . ASP A 1 104 ? -2.625 -3.894 15.303 1.00 98.56 104 ASP A N 1
ATOM 809 C CA . ASP A 1 104 ? -2.877 -4.410 16.650 1.00 98.56 104 ASP A CA 1
ATOM 810 C C . ASP A 1 104 ? -3.802 -5.637 16.589 1.00 98.56 104 ASP A C 1
ATOM 812 O O . ASP A 1 104 ? -4.751 -5.674 15.813 1.00 98.56 104 ASP A O 1
ATOM 816 N N . GLY A 1 105 ? -3.524 -6.664 17.392 1.00 98.31 105 GLY A N 1
ATOM 817 C CA . GLY A 1 105 ? -4.138 -7.989 17.253 1.00 98.31 105 GLY A CA 1
ATOM 818 C C . GLY A 1 105 ? -3.380 -8.908 16.286 1.00 98.31 105 GLY A C 1
ATOM 819 O O . GLY A 1 105 ? -2.139 -8.958 16.307 1.00 98.31 105 GLY A O 1
ATOM 820 N N . LYS A 1 106 ? -4.119 -9.686 15.485 1.00 98.50 106 LYS A N 1
ATOM 821 C CA . LYS A 1 106 ? -3.558 -10.628 14.502 1.00 98.50 106 LYS A CA 1
ATOM 822 C C . LYS A 1 106 ? -2.813 -9.857 13.410 1.00 98.50 106 LYS A C 1
ATOM 824 O O . LYS A 1 106 ? -3.348 -8.888 12.882 1.00 98.50 106 LYS A O 1
ATOM 829 N N . LYS A 1 107 ? -1.572 -10.265 13.109 1.00 98.38 107 LYS A N 1
ATOM 830 C CA . LYS A 1 107 ? -0.785 -9.683 12.006 1.00 98.38 107 LYS A CA 1
ATOM 831 C C . LYS A 1 107 ? -1.500 -9.947 10.682 1.00 98.38 107 LYS A C 1
ATOM 833 O O . LYS A 1 107 ? -2.015 -11.047 10.504 1.00 98.38 107 LYS A O 1
ATOM 838 N N . SER A 1 108 ? -1.454 -8.986 9.769 1.00 98.56 108 SER A N 1
ATOM 839 C CA . SER A 1 108 ? -2.203 -9.062 8.511 1.00 98.56 108 SER A CA 1
ATOM 840 C C . SER A 1 108 ? -1.439 -8.441 7.355 1.00 98.56 108 SER A C 1
ATOM 842 O O . SER A 1 108 ? -0.531 -7.625 7.552 1.00 98.56 108 SER A O 1
ATOM 844 N N . HIS A 1 109 ? -1.863 -8.795 6.150 1.00 98.56 109 HIS A N 1
ATOM 845 C CA . HIS A 1 109 ? -1.502 -8.109 4.922 1.00 98.56 109 HIS A CA 1
ATOM 846 C C . HIS A 1 109 ? -2.329 -6.829 4.833 1.00 98.56 109 HIS A C 1
ATOM 848 O O . HIS A 1 109 ? -3.557 -6.881 4.822 1.00 98.56 109 HIS A O 1
ATOM 854 N N . VAL A 1 110 ? -1.667 -5.674 4.804 1.00 98.81 110 VAL A N 1
ATOM 855 C CA . VAL A 1 110 ? -2.342 -4.381 4.655 1.00 98.81 110 VAL A CA 1
ATOM 856 C C . VAL A 1 110 ? -2.239 -3.905 3.214 1.00 98.81 110 VAL A C 1
ATOM 858 O O . VAL A 1 110 ? -1.143 -3.774 2.665 1.00 98.81 110 VAL A O 1
ATOM 861 N N . ILE A 1 111 ? -3.395 -3.614 2.627 1.00 98.88 111 ILE A N 1
ATOM 862 C CA . ILE A 1 111 ? -3.546 -3.039 1.295 1.00 98.88 111 ILE A CA 1
ATOM 863 C C . ILE A 1 111 ? -4.071 -1.612 1.457 1.00 98.88 111 ILE A C 1
ATOM 865 O O . ILE A 1 111 ? -5.089 -1.396 2.115 1.00 98.88 111 ILE A O 1
ATOM 869 N N . ILE A 1 112 ? -3.374 -0.647 0.859 1.00 98.88 112 ILE A N 1
ATOM 870 C CA . ILE A 1 112 ? -3.832 0.735 0.705 1.00 98.88 112 ILE A CA 1
ATOM 871 C C . ILE A 1 112 ? -4.136 0.947 -0.777 1.00 98.88 112 ILE A C 1
ATOM 873 O O . ILE A 1 112 ? -3.220 0.948 -1.601 1.00 98.88 112 ILE A O 1
ATOM 877 N N . ALA A 1 113 ? -5.416 1.083 -1.113 1.00 98.88 113 ALA A N 1
ATOM 878 C CA . ALA A 1 113 ? -5.901 1.258 -2.473 1.00 98.88 113 ALA A CA 1
ATOM 879 C C . ALA A 1 113 ? -6.495 2.658 -2.639 1.00 98.88 113 ALA A C 1
ATOM 881 O O . ALA A 1 113 ? -7.364 3.070 -1.875 1.00 98.88 113 ALA A O 1
ATOM 882 N N . ASN A 1 114 ? -6.014 3.404 -3.625 1.00 98.81 114 ASN A N 1
ATOM 883 C CA . ASN A 1 114 ? -6.568 4.709 -3.946 1.00 98.81 114 ASN A CA 1
ATOM 884 C C . ASN A 1 114 ? -6.522 4.931 -5.465 1.00 98.81 114 ASN A C 1
ATOM 886 O O . ASN A 1 114 ? -5.425 5.037 -6.029 1.00 98.81 114 ASN A O 1
ATOM 890 N N . PRO A 1 115 ? -7.674 5.042 -6.151 1.00 98.31 115 PRO A N 1
ATOM 891 C CA . PRO A 1 115 ? -7.703 5.245 -7.595 1.00 98.31 115 PRO A CA 1
ATOM 892 C C . PRO A 1 115 ? -7.086 6.584 -8.012 1.00 98.31 115 PRO A C 1
ATOM 894 O O . PRO A 1 115 ? -6.661 6.702 -9.160 1.00 98.31 115 PRO A O 1
ATOM 897 N N . ASN A 1 116 ? -6.981 7.564 -7.106 1.00 98.38 116 ASN A N 1
ATOM 898 C CA . ASN A 1 116 ? -6.367 8.875 -7.347 1.00 98.38 116 ASN A CA 1
ATOM 899 C C . ASN A 1 116 ? -4.836 8.859 -7.223 1.00 98.38 116 ASN A C 1
ATOM 901 O O . ASN A 1 116 ? -4.183 9.779 -7.701 1.00 98.38 116 ASN A O 1
ATOM 905 N N . GLY A 1 117 ? -4.260 7.811 -6.627 1.00 98.62 117 GLY A N 1
ATOM 906 C CA . GLY A 1 117 ? -2.818 7.650 -6.443 1.00 98.62 117 GLY A CA 1
ATOM 907 C C . GLY A 1 117 ? -2.393 7.528 -4.981 1.00 98.62 117 GLY A C 1
ATOM 908 O O . GLY A 1 117 ? -3.125 7.890 -4.056 1.00 98.62 117 GLY A O 1
ATOM 909 N N . VAL A 1 118 ? -1.185 6.997 -4.781 1.00 98.88 118 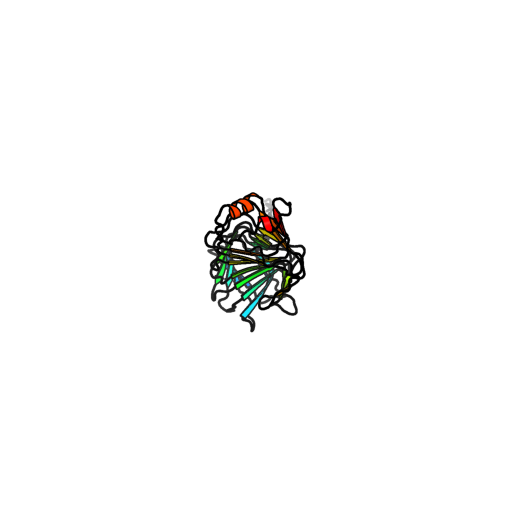VAL A N 1
ATOM 910 C CA . VAL A 1 118 ? -0.591 6.760 -3.457 1.00 98.88 118 VAL A CA 1
ATOM 911 C C . VAL A 1 118 ? 0.858 7.235 -3.446 1.00 98.88 118 VAL A C 1
ATOM 913 O O . VAL A 1 118 ? 1.672 6.788 -4.254 1.00 98.88 118 VAL A O 1
ATOM 916 N N . GLU A 1 119 ? 1.208 8.094 -2.492 1.00 98.75 119 GLU A N 1
ATOM 917 C CA . GLU A 1 119 ? 2.573 8.580 -2.299 1.00 98.75 119 GLU A CA 1
ATOM 918 C C . GLU A 1 119 ? 3.150 8.139 -0.957 1.00 98.75 119 GLU A C 1
ATOM 920 O O . GLU A 1 119 ? 2.660 8.471 0.125 1.00 98.75 119 GLU A O 1
ATOM 925 N N . CYS A 1 120 ? 4.254 7.407 -1.041 1.00 98.50 120 CYS A N 1
ATOM 926 C CA . CYS A 1 120 ? 5.011 6.924 0.090 1.00 98.50 120 CYS A CA 1
ATOM 927 C C . CYS A 1 120 ? 6.213 7.830 0.372 1.00 98.50 120 CYS A C 1
ATOM 929 O O . CYS A 1 120 ? 7.283 7.668 -0.217 1.00 98.50 120 CYS A O 1
ATOM 931 N N . TYR A 1 121 ? 6.057 8.779 1.293 1.00 97.19 121 TYR A N 1
ATOM 932 C CA . TYR A 1 121 ? 7.122 9.720 1.646 1.00 97.19 121 TYR A CA 1
ATOM 933 C C . TYR A 1 121 ? 8.103 9.152 2.661 1.00 97.19 121 TYR A C 1
ATOM 935 O O . TYR A 1 121 ? 9.314 9.262 2.471 1.00 97.19 121 TYR A O 1
ATOM 943 N N . THR A 1 122 ? 7.573 8.571 3.738 1.00 96.56 122 THR A N 1
ATOM 944 C CA . THR A 1 122 ? 8.336 7.932 4.821 1.00 96.56 122 THR A CA 1
ATOM 945 C C . THR A 1 122 ? 7.550 6.751 5.394 1.00 96.56 122 THR A C 1
ATOM 947 O O . THR A 1 122 ? 7.410 6.624 6.614 1.00 96.56 122 THR A O 1
ATOM 950 N N . CYS A 1 123 ? 6.990 5.896 4.529 1.00 97.25 123 CYS A N 1
ATOM 951 C CA . CYS A 1 123 ? 6.174 4.772 4.990 1.00 97.25 123 CYS A CA 1
ATOM 952 C C . CYS A 1 123 ? 6.979 3.820 5.856 1.00 97.25 123 CYS A C 1
ATOM 954 O O . CYS A 1 123 ? 8.119 3.488 5.544 1.00 97.25 123 CYS A O 1
ATOM 956 N N . ALA A 1 124 ? 6.346 3.293 6.890 1.00 98.38 124 ALA A N 1
ATOM 957 C CA . ALA A 1 124 ? 6.851 2.163 7.648 1.00 98.38 124 ALA A CA 1
ATOM 958 C C . ALA A 1 124 ? 5.692 1.228 8.006 1.00 98.38 124 ALA A C 1
ATOM 960 O O . ALA A 1 124 ? 4.522 1.595 7.901 1.00 98.38 124 ALA A O 1
ATOM 961 N N . GLY A 1 125 ? 6.016 0.011 8.417 1.00 98.25 125 GLY A N 1
ATOM 962 C CA . GLY A 1 125 ? 5.064 -1.070 8.589 1.00 98.25 125 GLY A CA 1
ATOM 963 C C . GLY A 1 125 ? 5.485 -1.966 9.737 1.00 98.25 125 GLY A C 1
ATOM 964 O O . GLY A 1 125 ? 6.528 -2.617 9.679 1.00 98.25 125 GLY A O 1
ATOM 965 N N . SER A 1 126 ? 4.662 -2.026 10.778 1.00 98.44 126 SER A N 1
ATOM 966 C CA . SER A 1 126 ? 4.913 -2.853 11.957 1.00 98.44 126 SER A CA 1
ATOM 967 C C . SER A 1 126 ? 3.801 -3.874 12.144 1.00 98.44 126 SER A C 1
ATOM 969 O O . SER A 1 126 ? 2.622 -3.538 12.083 1.00 98.44 126 SER A O 1
ATOM 971 N N . ARG A 1 127 ? 4.177 -5.123 12.442 1.00 97.81 127 ARG A N 1
ATOM 972 C CA . ARG A 1 127 ? 3.233 -6.243 12.626 1.00 97.81 127 ARG A CA 1
ATOM 973 C C . ARG A 1 127 ? 2.382 -6.540 11.381 1.00 97.81 127 ARG A C 1
ATOM 975 O O . ARG A 1 127 ? 1.283 -7.068 11.497 1.00 97.81 127 ARG A O 1
ATOM 982 N N . LEU A 1 128 ? 2.933 -6.256 10.207 1.00 97.69 128 LEU A N 1
ATOM 983 C CA . LEU A 1 128 ? 2.366 -6.601 8.907 1.00 97.69 128 LEU A CA 1
ATOM 984 C C . LEU A 1 128 ? 2.996 -7.901 8.404 1.00 97.69 128 LEU A C 1
ATOM 986 O O . LEU A 1 128 ? 4.194 -8.115 8.635 1.00 97.69 128 LEU A O 1
ATOM 990 N N . THR A 1 129 ? 2.218 -8.738 7.720 1.00 97.69 129 THR A N 1
ATOM 991 C CA . THR A 1 129 ? 2.778 -9.825 6.898 1.00 97.69 129 THR A CA 1
ATOM 992 C C . THR A 1 129 ? 3.280 -9.275 5.571 1.00 97.69 129 THR A C 1
ATOM 994 O O . THR A 1 129 ? 4.382 -9.624 5.172 1.00 97.69 129 THR A O 1
ATOM 997 N N . ASP A 1 130 ? 2.543 -8.322 4.989 1.00 97.06 130 ASP A N 1
ATOM 998 C CA . ASP A 1 130 ? 2.864 -7.611 3.750 1.00 97.06 130 ASP A CA 1
ATOM 999 C C . ASP A 1 130 ? 2.261 -6.199 3.757 1.00 97.06 130 ASP A C 1
ATOM 1001 O O . ASP A 1 130 ? 1.237 -5.951 4.404 1.00 97.06 130 ASP A O 1
ATOM 1005 N N . LEU A 1 131 ? 2.887 -5.279 3.018 1.00 98.25 131 LEU A N 1
ATOM 1006 C CA . LEU A 1 131 ? 2.330 -3.965 2.694 1.00 98.25 131 LEU A CA 1
ATOM 1007 C C . LEU A 1 131 ? 2.177 -3.853 1.180 1.00 98.25 131 LEU A C 1
ATOM 1009 O O . LEU A 1 131 ? 3.112 -4.131 0.428 1.00 98.25 131 LEU A O 1
ATOM 1013 N N . THR A 1 132 ? 0.993 -3.457 0.728 1.00 98.75 132 THR A N 1
ATOM 1014 C CA . THR A 1 132 ? 0.673 -3.322 -0.692 1.00 98.75 132 THR A CA 1
ATOM 1015 C C . THR A 1 132 ? 0.022 -1.985 -0.979 1.00 98.75 132 THR A C 1
ATOM 1017 O O . THR A 1 132 ? -0.957 -1.621 -0.334 1.00 98.75 132 THR A O 1
ATOM 1020 N N . LEU A 1 133 ? 0.578 -1.260 -1.946 1.00 98.88 133 LEU A N 1
ATOM 1021 C CA . LEU A 1 133 ? 0.082 0.040 -2.384 1.00 98.88 133 LEU A CA 1
ATOM 1022 C C . LEU A 1 133 ? -0.496 -0.104 -3.791 1.00 98.88 133 LEU A C 1
ATOM 1024 O O . LEU A 1 133 ? 0.192 -0.605 -4.683 1.00 98.88 133 LEU A O 1
ATOM 1028 N N . ILE A 1 134 ? -1.747 0.316 -3.980 1.00 98.81 134 ILE A N 1
ATOM 1029 C CA . ILE A 1 134 ? -2.480 0.143 -5.238 1.00 98.81 134 ILE A CA 1
ATOM 1030 C C . ILE A 1 134 ? -2.995 1.493 -5.739 1.00 98.81 134 ILE A C 1
ATOM 1032 O O . ILE A 1 134 ? -3.727 2.177 -5.023 1.00 98.81 134 ILE A O 1
ATOM 1036 N N . SER A 1 135 ? -2.673 1.849 -6.990 1.00 98.50 135 SER A N 1
ATOM 1037 C CA . SER A 1 135 ? -3.392 2.913 -7.706 1.00 98.50 135 SER A CA 1
ATOM 1038 C C . SER A 1 135 ? -4.596 2.317 -8.433 1.00 98.50 135 SER A C 1
ATOM 1040 O O . SER A 1 135 ? -4.529 1.905 -9.592 1.00 98.50 135 SER A O 1
ATOM 1042 N N . GLY A 1 136 ? -5.700 2.197 -7.708 1.00 98.25 136 GLY A N 1
ATOM 1043 C CA . GLY A 1 136 ? -6.899 1.510 -8.166 1.00 98.25 136 GLY A CA 1
ATOM 1044 C C . GLY A 1 136 ? -7.922 1.367 -7.050 1.00 98.25 136 GLY A C 1
ATOM 1045 O O . GLY A 1 136 ? -7.732 1.884 -5.950 1.00 98.25 136 GLY A O 1
ATOM 1046 N N . GLN A 1 137 ? -8.996 0.652 -7.350 1.00 98.19 137 GLN A N 1
ATOM 1047 C CA . GLN A 1 137 ? -10.134 0.441 -6.456 1.00 98.19 137 GLN A CA 1
ATOM 1048 C C . GLN A 1 137 ? -10.659 -0.985 -6.612 1.00 98.19 137 GLN A C 1
ATOM 1050 O O . GLN A 1 137 ? -10.454 -1.602 -7.659 1.00 98.19 137 GLN A O 1
ATOM 1055 N N . THR A 1 138 ? -11.332 -1.527 -5.603 1.00 98.06 138 THR A N 1
ATOM 1056 C CA . THR A 1 138 ? -11.943 -2.853 -5.712 1.00 98.06 138 THR A CA 1
ATOM 1057 C C . THR A 1 138 ? -13.016 -2.884 -6.802 1.00 98.06 138 THR A C 1
ATOM 1059 O O . THR A 1 138 ? -13.731 -1.912 -7.061 1.00 98.06 138 THR A O 1
ATOM 1062 N N . ASN A 1 139 ? -13.133 -4.023 -7.483 1.00 96.56 139 ASN A N 1
ATOM 1063 C CA . ASN A 1 139 ? -14.266 -4.293 -8.350 1.00 96.56 139 ASN A CA 1
ATOM 1064 C C . ASN A 1 139 ? -15.500 -4.533 -7.464 1.00 96.56 139 ASN A C 1
ATOM 1066 O O . ASN A 1 139 ? -15.479 -5.383 -6.573 1.00 96.56 139 ASN A O 1
ATOM 1070 N N . LYS A 1 140 ? -16.587 -3.800 -7.727 1.00 91.62 140 LYS A N 1
ATOM 1071 C CA . LYS A 1 140 ? -17.847 -3.896 -6.973 1.00 91.62 140 LYS A CA 1
ATOM 1072 C C . LYS A 1 140 ? -18.431 -5.310 -6.968 1.00 91.62 140 LYS A C 1
ATOM 1074 O O . LYS A 1 140 ? -19.019 -5.709 -5.967 1.00 91.62 140 LYS A O 1
ATOM 1079 N N . ASP A 1 141 ? -18.228 -6.062 -8.047 1.00 91.69 141 ASP A N 1
ATOM 1080 C CA . ASP A 1 141 ? -18.739 -7.429 -8.191 1.00 91.69 141 ASP A CA 1
ATOM 1081 C C . ASP A 1 141 ? -17.784 -8.472 -7.589 1.00 91.69 141 ASP A C 1
ATOM 1083 O O . ASP A 1 141 ? -18.184 -9.592 -7.272 1.00 91.69 141 ASP A O 1
ATOM 1087 N N . ASN A 1 142 ? -16.510 -8.112 -7.412 1.00 92.75 142 ASN A N 1
ATOM 1088 C CA . ASN A 1 142 ? -15.494 -8.980 -6.835 1.00 92.75 142 ASN A CA 1
ATOM 1089 C C . ASN A 1 142 ? -14.401 -8.165 -6.133 1.00 92.75 142 ASN A C 1
ATOM 1091 O O . ASN A 1 142 ? -13.407 -7.776 -6.742 1.00 92.75 142 ASN A O 1
ATOM 1095 N N . LYS A 1 143 ? -14.518 -8.000 -4.815 1.00 91.38 143 LYS A N 1
ATOM 1096 C CA . LYS A 1 143 ? -13.548 -7.234 -4.016 1.00 91.38 143 LYS A CA 1
ATOM 1097 C C . LYS A 1 143 ? -12.135 -7.830 -3.929 1.00 91.38 143 LYS A C 1
ATOM 1099 O O . LYS A 1 143 ? -11.241 -7.192 -3.387 1.00 91.38 143 LYS A O 1
ATOM 1104 N N . THR A 1 144 ? -11.924 -9.058 -4.410 1.00 94.62 144 THR A N 1
ATOM 1105 C CA . THR A 1 144 ? -10.572 -9.641 -4.546 1.00 94.62 144 THR A CA 1
ATOM 1106 C C . THR A 1 144 ? -9.893 -9.240 -5.851 1.00 94.62 144 THR A C 1
ATOM 1108 O O . THR A 1 144 ? -8.717 -9.532 -6.051 1.00 94.62 144 THR A O 1
ATOM 1111 N N . GLN A 1 145 ? -10.621 -8.552 -6.728 1.00 97.25 145 GLN A N 1
ATOM 1112 C CA . GLN A 1 145 ? -10.111 -7.951 -7.941 1.00 97.25 145 GLN A CA 1
ATOM 1113 C C . GLN A 1 145 ? -10.080 -6.430 -7.775 1.00 97.25 145 GLN A C 1
ATOM 1115 O O . GLN A 1 145 ? -11.031 -5.830 -7.282 1.00 97.25 145 GLN A O 1
ATOM 1120 N N . PHE A 1 146 ? -8.999 -5.801 -8.218 1.00 98.38 146 PHE A N 1
ATOM 1121 C CA . PHE A 1 146 ? -8.836 -4.354 -8.240 1.00 98.38 146 PHE A CA 1
ATOM 1122 C C . PHE A 1 146 ? -8.822 -3.869 -9.680 1.00 98.38 146 PHE A C 1
ATOM 1124 O O . PHE A 1 146 ? -8.058 -4.382 -10.491 1.00 98.38 146 PHE A O 1
ATOM 1131 N N . ILE A 1 147 ? -9.638 -2.869 -9.987 1.00 98.00 147 ILE A N 1
ATOM 1132 C CA . ILE A 1 147 ? -9.599 -2.132 -11.247 1.00 98.00 147 ILE A CA 1
ATOM 1133 C C . ILE A 1 147 ? -8.499 -1.078 -11.113 1.00 98.00 147 ILE A C 1
ATOM 1135 O O . ILE A 1 147 ? -8.559 -0.230 -10.215 1.00 98.00 147 ILE A O 1
ATOM 1139 N N . LEU A 1 148 ? -7.484 -1.138 -11.976 1.00 97.44 148 LEU A N 1
ATOM 1140 C CA . LEU A 1 148 ? -6.345 -0.221 -11.909 1.00 97.44 148 LEU A CA 1
ATOM 1141 C C . LEU A 1 148 ? -6.631 1.096 -12.630 1.00 97.44 148 LEU A C 1
ATOM 1143 O O . LEU A 1 148 ? -7.332 1.142 -13.642 1.00 97.44 148 LEU A O 1
ATOM 1147 N N . SER A 1 149 ? -6.054 2.181 -12.111 1.00 93.00 149 SER A N 1
ATOM 1148 C CA . SER A 1 149 ? -6.064 3.473 -12.791 1.00 93.00 149 SER A CA 1
ATOM 1149 C C . SER A 1 149 ? -4.986 3.516 -13.873 1.00 93.00 149 SER A C 1
ATOM 1151 O O . SER A 1 149 ? -3.810 3.286 -13.606 1.00 93.00 149 SER A O 1
ATOM 1153 N N . ASP A 1 150 ? -5.377 3.887 -15.093 1.00 85.00 150 ASP A N 1
ATOM 1154 C CA . ASP A 1 150 ? -4.444 4.140 -16.203 1.00 85.00 150 ASP A CA 1
ATOM 1155 C C . ASP A 1 150 ? -3.838 5.560 -16.160 1.00 85.00 150 ASP A C 1
ATOM 1157 O O . ASP A 1 150 ? -3.007 5.902 -17.000 1.00 85.00 150 ASP A O 1
ATOM 1161 N N . LYS A 1 151 ? -4.285 6.422 -15.234 1.00 88.12 151 LYS A N 1
ATOM 1162 C CA . LYS A 1 151 ? -3.911 7.852 -15.192 1.00 88.12 151 LYS A CA 1
ATOM 1163 C C . LYS A 1 151 ? -3.153 8.270 -13.939 1.00 88.12 151 LYS A C 1
ATOM 1165 O O . LYS A 1 151 ? -2.554 9.341 -13.937 1.00 88.12 151 LYS A O 1
ATOM 1170 N N . ASN A 1 152 ? -3.216 7.460 -12.890 1.00 95.75 152 ASN A N 1
ATOM 1171 C CA . ASN A 1 152 ? -2.634 7.768 -11.592 1.00 95.75 152 ASN A CA 1
ATOM 1172 C C . ASN A 1 152 ? -1.523 6.773 -11.263 1.00 95.75 152 ASN A C 1
ATOM 1174 O O . ASN A 1 152 ? -1.229 5.867 -12.042 1.00 95.75 152 ASN A O 1
ATOM 1178 N N . TYR A 1 153 ? -0.848 7.005 -10.143 1.00 98.25 153 TYR A N 1
ATOM 1179 C CA . TYR A 1 153 ? 0.438 6.385 -9.880 1.00 98.25 153 TYR A CA 1
ATOM 1180 C C . TYR A 1 153 ? 0.601 5.933 -8.434 1.00 98.25 153 TYR A C 1
ATOM 1182 O O . TYR A 1 153 ? -0.121 6.353 -7.525 1.00 98.25 153 TYR A O 1
ATOM 1190 N N . VAL A 1 154 ? 1.623 5.105 -8.229 1.00 98.81 154 VAL A N 1
ATOM 1191 C CA . VAL A 1 154 ? 2.235 4.899 -6.916 1.00 98.81 154 VAL A CA 1
ATOM 1192 C C . VAL A 1 154 ? 3.646 5.481 -6.952 1.00 98.81 154 VAL A C 1
ATOM 1194 O O . VAL A 1 154 ? 4.442 5.116 -7.819 1.00 98.81 154 VAL A O 1
ATOM 1197 N N . SER A 1 155 ? 3.957 6.385 -6.021 1.00 98.56 155 SER A N 1
ATOM 1198 C CA . SER A 1 155 ? 5.286 6.995 -5.881 1.00 98.56 155 SER A CA 1
ATOM 1199 C C . SER A 1 155 ? 5.944 6.588 -4.569 1.00 98.56 155 SER A C 1
ATOM 1201 O O . SER A 1 155 ? 5.325 6.669 -3.507 1.00 98.56 155 SER A O 1
ATOM 1203 N N . ILE A 1 156 ? 7.208 6.177 -4.627 1.00 98.25 156 ILE A N 1
ATOM 1204 C CA . ILE A 1 156 ? 8.035 5.833 -3.472 1.00 98.25 156 ILE A CA 1
ATOM 1205 C C . ILE A 1 156 ? 9.175 6.841 -3.350 1.00 98.25 156 ILE A C 1
ATOM 1207 O O . ILE A 1 156 ? 10.002 6.954 -4.250 1.00 98.25 156 ILE A O 1
ATOM 1211 N N . HIS A 1 157 ? 9.241 7.530 -2.211 1.00 96.81 157 HIS A N 1
ATOM 1212 C CA . HIS A 1 157 ? 10.336 8.430 -1.854 1.00 96.81 157 HIS A CA 1
ATOM 1213 C C . HIS A 1 157 ? 11.204 7.825 -0.755 1.00 96.81 157 HIS A C 1
ATOM 1215 O O . HIS A 1 157 ? 12.393 7.643 -0.949 1.00 96.81 157 HIS A O 1
ATOM 1221 N N . ASN A 1 158 ? 10.655 7.505 0.417 1.00 96.62 158 ASN A N 1
ATOM 1222 C CA . ASN A 1 158 ? 11.421 6.802 1.444 1.00 96.62 158 ASN A CA 1
ATOM 1223 C C . ASN A 1 158 ? 10.562 5.757 2.129 1.00 96.62 158 ASN A C 1
ATOM 1225 O O . ASN A 1 158 ? 9.381 5.970 2.411 1.00 96.62 158 ASN A O 1
ATOM 1229 N N . VAL A 1 159 ? 11.202 4.643 2.463 1.00 97.25 159 VAL A N 1
ATOM 1230 C CA . VAL A 1 159 ? 10.565 3.556 3.196 1.00 97.25 159 VAL A CA 1
ATOM 1231 C C . VAL A 1 159 ? 11.429 3.213 4.398 1.00 97.25 159 VAL A C 1
ATOM 1233 O O . VAL A 1 159 ? 12.597 2.844 4.271 1.00 97.25 159 VAL A O 1
ATOM 1236 N N . GLY A 1 160 ? 10.849 3.364 5.581 1.00 96.75 160 GLY A N 1
ATOM 1237 C CA . GLY A 1 160 ? 11.432 2.974 6.851 1.00 96.75 160 GLY A CA 1
ATOM 1238 C C . GLY A 1 160 ? 11.376 1.464 7.073 1.00 96.75 160 GLY A C 1
ATOM 1239 O O . GLY A 1 160 ? 11.475 0.656 6.156 1.00 96.75 160 GLY A O 1
ATOM 1240 N N . TYR A 1 161 ? 11.262 1.062 8.334 1.00 96.88 161 TYR A N 1
ATOM 1241 C CA . TYR A 1 161 ? 11.172 -0.350 8.692 1.00 96.88 161 TYR A CA 1
ATOM 1242 C C . TYR A 1 161 ? 9.862 -0.974 8.186 1.00 96.88 161 TYR A C 1
ATOM 1244 O O . TYR A 1 161 ? 8.791 -0.432 8.447 1.00 96.88 161 TYR A O 1
ATOM 1252 N N . LEU A 1 162 ? 9.948 -2.130 7.521 1.00 96.56 162 LEU A N 1
ATOM 1253 C CA . LEU A 1 162 ? 8.809 -2.984 7.176 1.00 96.56 162 LEU A CA 1
ATOM 1254 C C . LEU A 1 162 ? 9.019 -4.365 7.798 1.00 96.56 162 LEU A C 1
ATOM 1256 O O . LEU A 1 162 ? 9.984 -5.053 7.467 1.00 96.56 162 LEU A O 1
ATOM 1260 N N . SER A 1 163 ? 8.108 -4.805 8.666 1.00 95.69 163 SER A N 1
ATOM 1261 C CA . SER A 1 163 ? 8.197 -6.135 9.286 1.00 95.69 163 SER A CA 1
ATOM 1262 C C . SER A 1 163 ? 8.075 -7.286 8.286 1.00 95.69 163 SER A C 1
ATOM 1264 O O . SER A 1 163 ? 8.590 -8.368 8.554 1.00 95.69 163 SER A O 1
ATOM 1266 N N . SER A 1 164 ? 7.414 -7.042 7.152 1.00 92.44 164 SER A N 1
ATOM 1267 C CA . SER A 1 164 ? 7.294 -7.972 6.026 1.00 92.44 164 SER A CA 1
ATOM 1268 C C . SER A 1 164 ? 8.609 -8.178 5.279 1.00 92.44 164 SER A C 1
ATOM 1270 O O . SER A 1 164 ? 8.763 -9.179 4.589 1.00 92.44 164 SER A O 1
ATOM 1272 N N . LYS A 1 165 ? 9.534 -7.207 5.353 1.00 94.25 165 LYS A N 1
ATOM 1273 C CA . LYS A 1 165 ? 10.698 -7.036 4.459 1.00 94.25 165 LYS A CA 1
ATOM 1274 C C . LYS A 1 165 ? 10.368 -6.870 2.966 1.00 94.25 165 LYS A C 1
ATOM 1276 O O . LYS A 1 165 ? 11.255 -6.510 2.197 1.00 94.25 165 LYS A O 1
ATOM 1281 N N . ASN A 1 166 ? 9.115 -7.084 2.571 1.00 90.69 166 ASN A N 1
ATOM 1282 C CA . ASN A 1 166 ? 8.620 -6.951 1.208 1.00 90.69 166 ASN A CA 1
ATOM 1283 C C . ASN A 1 166 ? 7.685 -5.741 1.089 1.00 90.69 166 ASN A C 1
ATOM 1285 O O . ASN A 1 166 ? 6.843 -5.512 1.966 1.00 90.69 166 ASN A O 1
ATOM 1289 N N . LEU A 1 167 ? 7.810 -5.007 -0.015 1.00 96.31 167 LEU A N 1
ATOM 1290 C CA . LEU A 1 167 ? 6.867 -3.976 -0.444 1.00 96.31 167 LEU A CA 1
ATOM 1291 C C . LEU A 1 167 ? 6.273 -4.368 -1.799 1.00 96.31 167 LEU A C 1
ATOM 1293 O O . LEU A 1 167 ? 7.018 -4.589 -2.753 1.00 96.31 167 LEU A O 1
ATOM 1297 N N . ASN A 1 168 ? 4.946 -4.408 -1.899 1.00 97.50 168 ASN A N 1
ATOM 1298 C CA . ASN A 1 168 ? 4.256 -4.664 -3.162 1.00 97.50 168 ASN A CA 1
ATOM 1299 C C . ASN A 1 168 ? 3.631 -3.368 -3.697 1.00 97.50 168 ASN A C 1
ATOM 1301 O O . ASN A 1 168 ? 3.010 -2.606 -2.953 1.00 97.50 168 ASN A O 1
ATOM 1305 N N . ILE A 1 169 ? 3.785 -3.129 -4.993 1.00 98.25 169 ILE A N 1
ATOM 1306 C CA . ILE A 1 169 ? 3.298 -1.951 -5.707 1.00 98.25 169 ILE A CA 1
ATOM 1307 C C . ILE A 1 169 ? 2.489 -2.440 -6.904 1.00 98.25 169 ILE A C 1
ATOM 1309 O O . ILE A 1 169 ? 3.018 -3.162 -7.748 1.00 98.25 169 ILE A O 1
ATOM 1313 N N . ILE A 1 170 ? 1.215 -2.066 -6.977 1.00 97.69 170 ILE A N 1
ATOM 1314 C CA . ILE A 1 170 ? 0.320 -2.429 -8.079 1.00 97.69 170 ILE A CA 1
ATOM 1315 C C . ILE A 1 170 ? -0.165 -1.125 -8.717 1.00 97.69 170 ILE A C 1
ATOM 1317 O O . ILE A 1 170 ? -0.974 -0.399 -8.139 1.00 97.69 170 ILE A O 1
ATOM 1321 N N . SER A 1 171 ? 0.358 -0.788 -9.893 1.00 97.38 171 SER A N 1
ATOM 1322 C CA . SER A 1 171 ? -0.004 0.440 -10.613 1.00 97.38 171 SER A CA 1
ATOM 1323 C C . SER A 1 171 ? 0.515 0.399 -12.043 1.00 97.38 171 SER A C 1
ATOM 1325 O O . SER A 1 171 ? 1.599 -0.128 -12.288 1.00 97.38 171 SER A O 1
ATOM 1327 N N . ASN A 1 172 ? -0.208 1.006 -12.985 1.00 94.06 172 ASN A N 1
ATOM 1328 C CA . ASN A 1 172 ? 0.273 1.136 -14.362 1.00 94.06 172 ASN A CA 1
ATOM 1329 C C . ASN A 1 172 ? 1.327 2.241 -14.522 1.00 94.06 172 ASN A C 1
ATOM 1331 O O . ASN A 1 172 ? 2.132 2.159 -15.444 1.00 94.06 172 ASN A O 1
ATOM 1335 N N . GLU A 1 173 ? 1.405 3.203 -13.601 1.00 95.62 173 GLU A N 1
ATOM 1336 C CA . GLU A 1 173 ? 2.492 4.186 -13.522 1.00 95.62 173 GLU A CA 1
ATOM 1337 C C . GLU A 1 173 ? 3.145 4.128 -12.129 1.00 95.62 173 GLU A C 1
ATOM 1339 O O . GLU A 1 173 ? 2.472 4.238 -11.097 1.00 95.62 173 GLU A O 1
ATOM 1344 N N . VAL A 1 174 ? 4.460 3.900 -12.088 1.00 96.44 174 VAL A N 1
ATOM 1345 C CA . VAL A 1 174 ? 5.234 3.739 -10.847 1.00 96.44 174 VAL A CA 1
ATOM 1346 C C . VAL A 1 174 ? 6.472 4.625 -10.867 1.00 96.44 174 VAL A C 1
ATOM 1348 O O . VAL A 1 174 ? 7.248 4.608 -11.825 1.00 96.44 174 VAL A O 1
ATOM 1351 N N . PHE A 1 175 ? 6.685 5.345 -9.770 1.00 96.44 175 PHE A N 1
ATOM 1352 C CA . PHE A 1 175 ? 7.834 6.219 -9.548 1.00 96.44 175 PHE A CA 1
ATOM 1353 C C . PHE A 1 175 ? 8.594 5.764 -8.305 1.00 96.44 175 PHE A C 1
ATOM 1355 O O . PHE A 1 175 ? 7.997 5.573 -7.249 1.00 96.44 175 PHE A O 1
ATOM 1362 N N . ILE A 1 176 ? 9.907 5.571 -8.414 1.00 94.75 176 ILE A N 1
ATOM 1363 C CA . ILE A 1 176 ? 10.740 5.100 -7.306 1.00 94.75 176 ILE A CA 1
ATOM 1364 C C . ILE A 1 176 ? 11.984 5.975 -7.182 1.00 94.75 176 ILE A C 1
ATOM 1366 O O . ILE A 1 176 ? 12.777 6.101 -8.113 1.00 94.75 176 ILE A O 1
ATOM 1370 N N . GLY A 1 177 ? 12.168 6.552 -6.001 1.00 90.81 177 GLY A N 1
ATOM 1371 C CA . GLY A 1 177 ? 13.326 7.344 -5.617 1.00 90.81 177 GLY A CA 1
ATOM 1372 C C . GLY A 1 177 ? 13.627 7.230 -4.123 1.00 90.81 177 GLY A C 1
ATOM 1373 O O . GLY A 1 177 ? 13.108 6.352 -3.437 1.00 90.81 177 GLY A O 1
ATOM 1374 N N . GLY A 1 178 ? 14.497 8.128 -3.654 1.00 91.50 178 GLY A N 1
ATOM 1375 C CA . GLY A 1 178 ? 14.947 8.277 -2.265 1.00 91.50 178 GLY A CA 1
ATOM 1376 C C . GLY A 1 178 ? 15.405 6.980 -1.580 1.00 91.50 178 GLY A C 1
ATOM 1377 O O . GLY A 1 178 ? 16.001 6.122 -2.217 1.00 91.50 178 GLY A O 1
ATOM 1378 N N . THR A 1 179 ? 15.273 6.857 -0.256 1.00 91.12 179 THR A N 1
ATOM 1379 C CA . THR A 1 179 ? 16.004 5.819 0.504 1.00 91.12 179 THR A CA 1
ATOM 1380 C C . THR A 1 179 ? 15.099 4.740 1.097 1.00 91.12 179 THR A C 1
ATOM 1382 O O . THR A 1 179 ? 14.140 5.033 1.811 1.00 91.12 179 THR A O 1
ATOM 1385 N N . LEU A 1 180 ? 15.462 3.474 0.883 1.00 91.88 180 LEU A N 1
ATOM 1386 C CA . LEU A 1 180 ? 14.887 2.329 1.591 1.00 91.88 180 LEU A CA 1
ATOM 1387 C C . LEU A 1 180 ? 15.742 1.932 2.791 1.00 91.88 180 LEU A C 1
ATOM 1389 O O . LEU A 1 180 ? 16.973 1.868 2.726 1.00 91.88 180 LEU A O 1
ATOM 1393 N N . SER A 1 181 ? 15.070 1.561 3.875 1.00 93.19 181 SER A N 1
ATOM 1394 C CA . SER A 1 181 ? 15.692 0.898 5.012 1.00 93.19 181 SER A CA 1
ATOM 1395 C C . SER A 1 181 ? 16.395 -0.394 4.594 1.00 93.19 181 SER A C 1
ATOM 1397 O O . SER A 1 181 ? 15.864 -1.187 3.819 1.00 93.19 181 SER A O 1
ATOM 1399 N N . LYS A 1 182 ? 17.554 -0.666 5.205 1.00 89.25 182 LYS A N 1
ATOM 1400 C CA . LYS A 1 182 ? 18.335 -1.902 5.013 1.00 89.25 182 LYS A CA 1
ATOM 1401 C C . LYS A 1 182 ? 17.594 -3.198 5.372 1.00 89.25 182 LYS A C 1
ATOM 1403 O O . LYS A 1 182 ? 18.094 -4.280 5.109 1.00 89.25 182 LYS A O 1
ATOM 1408 N N . HIS A 1 183 ? 16.453 -3.094 6.052 1.00 89.00 183 HIS A N 1
ATOM 1409 C CA . HIS A 1 183 ? 15.640 -4.243 6.451 1.00 89.00 183 HIS A CA 1
ATOM 1410 C C . HIS A 1 183 ? 14.677 -4.712 5.357 1.00 89.00 183 HIS A C 1
ATOM 1412 O O . HIS A 1 183 ? 14.051 -5.757 5.520 1.00 89.00 183 HIS A O 1
ATOM 1418 N N . ILE A 1 184 ? 14.535 -3.938 4.282 1.00 89.06 184 ILE A N 1
ATOM 1419 C CA . ILE A 1 184 ? 13.702 -4.292 3.139 1.00 89.06 184 ILE A CA 1
ATOM 1420 C C . ILE A 1 184 ? 14.564 -5.103 2.179 1.00 89.06 184 ILE A C 1
ATOM 1422 O O . ILE A 1 184 ? 15.623 -4.640 1.759 1.00 89.06 184 ILE A O 1
ATOM 1426 N N . SER A 1 185 ? 14.106 -6.307 1.851 1.00 86.88 185 SER A N 1
ATOM 1427 C CA . SER A 1 185 ? 14.793 -7.231 0.949 1.00 86.88 185 SER A CA 1
ATOM 1428 C C . SER A 1 185 ? 14.197 -7.202 -0.454 1.00 86.88 185 SER A C 1
ATOM 1430 O O . SER A 1 185 ? 14.951 -7.279 -1.421 1.00 86.88 185 SER A O 1
ATOM 1432 N N . THR A 1 186 ? 12.873 -7.044 -0.579 1.00 87.38 186 THR A N 1
ATOM 1433 C CA . THR A 1 186 ? 12.184 -7.205 -1.868 1.00 87.38 186 THR A CA 1
ATOM 1434 C C . THR A 1 186 ? 11.223 -6.063 -2.178 1.00 87.38 186 THR A C 1
ATOM 1436 O O . THR A 1 186 ? 10.427 -5.663 -1.326 1.00 87.38 186 THR A O 1
ATOM 1439 N N . ILE A 1 187 ? 11.227 -5.607 -3.431 1.00 91.50 187 ILE A N 1
ATOM 1440 C CA . ILE A 1 187 ? 10.113 -4.852 -4.021 1.00 91.50 187 ILE A CA 1
ATOM 1441 C C . ILE A 1 187 ? 9.475 -5.692 -5.127 1.00 91.50 187 ILE A C 1
ATOM 1443 O O . ILE A 1 187 ? 10.174 -6.211 -5.991 1.00 91.50 187 ILE A O 1
ATOM 1447 N N . ASN A 1 188 ? 8.149 -5.798 -5.118 1.00 91.56 188 ASN A N 1
ATOM 1448 C CA . ASN A 1 188 ? 7.363 -6.426 -6.177 1.00 91.56 188 ASN A CA 1
ATOM 1449 C C . ASN A 1 188 ? 6.514 -5.366 -6.881 1.00 91.56 188 ASN A C 1
ATOM 1451 O O . ASN A 1 188 ? 5.733 -4.685 -6.223 1.00 91.56 188 ASN A O 1
ATOM 1455 N N . ILE A 1 189 ? 6.640 -5.241 -8.200 1.00 92.19 189 ILE A N 1
ATOM 1456 C CA . ILE A 1 189 ? 5.928 -4.250 -9.010 1.00 92.19 189 ILE A CA 1
ATOM 1457 C C . ILE A 1 189 ? 5.077 -4.958 -10.057 1.00 92.19 189 ILE A C 1
ATOM 1459 O O . ILE A 1 189 ? 5.603 -5.545 -11.002 1.00 92.19 189 ILE A O 1
ATOM 1463 N N . PHE A 1 190 ? 3.762 -4.866 -9.901 1.00 91.06 190 PHE A N 1
ATOM 1464 C CA . PHE A 1 190 ? 2.779 -5.348 -10.862 1.00 91.06 190 PHE A CA 1
ATOM 1465 C C . PHE A 1 190 ? 2.223 -4.159 -11.648 1.00 91.06 190 PHE A C 1
ATOM 1467 O O . PHE A 1 190 ? 1.578 -3.275 -11.085 1.00 91.06 190 PHE A O 1
ATOM 1474 N N . ASN A 1 191 ? 2.481 -4.135 -12.952 1.00 89.88 191 ASN A N 1
ATOM 1475 C CA . ASN A 1 191 ? 2.035 -3.083 -13.858 1.00 89.88 191 ASN A CA 1
ATOM 1476 C C . ASN A 1 191 ? 1.640 -3.660 -15.223 1.00 89.88 191 ASN A C 1
ATOM 1478 O O . ASN A 1 191 ? 1.989 -4.790 -15.559 1.00 89.88 191 ASN A O 1
ATOM 1482 N N . GLY A 1 192 ? 0.936 -2.871 -16.033 1.00 88.56 192 GLY A N 1
ATOM 1483 C CA . GLY A 1 192 ? 0.508 -3.280 -17.370 1.00 88.56 192 GLY A CA 1
ATOM 1484 C C . GLY A 1 192 ? -0.718 -4.192 -17.362 1.00 88.56 192 GLY A C 1
ATOM 1485 O O . GLY A 1 192 ? -0.824 -5.087 -18.198 1.00 88.56 192 GLY A O 1
ATOM 1486 N N . MET A 1 193 ? -1.654 -3.962 -16.441 1.00 90.12 193 MET A N 1
ATOM 1487 C CA . MET A 1 193 ? -2.917 -4.703 -16.358 1.00 90.12 193 MET A CA 1
ATOM 1488 C C . MET A 1 193 ? -4.103 -3.769 -16.118 1.00 90.12 193 MET A C 1
ATOM 1490 O O . MET A 1 193 ? -3.966 -2.719 -15.496 1.00 90.12 193 MET A O 1
ATOM 1494 N N . SER A 1 194 ? -5.276 -4.144 -16.618 1.00 93.88 194 SER A N 1
ATOM 1495 C CA . SER A 1 194 ? -6.542 -3.471 -16.327 1.00 93.88 194 SER A CA 1
ATOM 1496 C C . SER A 1 194 ? -7.084 -3.867 -14.956 1.00 93.88 194 SER A C 1
ATOM 1498 O O . SER A 1 194 ? -7.664 -3.039 -14.254 1.00 93.88 194 SER A O 1
ATOM 1500 N N . HIS A 1 195 ? -6.860 -5.125 -14.568 1.00 95.38 195 HIS A N 1
ATOM 1501 C CA . HIS A 1 195 ? -7.329 -5.692 -13.316 1.00 95.38 195 HIS A CA 1
ATOM 1502 C C . HIS A 1 195 ? -6.215 -6.469 -12.621 1.00 95.38 195 HIS A C 1
ATOM 1504 O O . HIS A 1 195 ? -5.520 -7.261 -13.256 1.00 95.38 195 HIS A O 1
ATOM 1510 N N . TYR A 1 196 ? -6.099 -6.280 -11.311 1.00 96.25 196 TYR A N 1
ATOM 1511 C CA . TYR A 1 196 ? -5.242 -7.078 -10.444 1.00 96.25 196 TYR A CA 1
ATOM 1512 C C . TYR A 1 196 ? -6.092 -8.030 -9.601 1.00 96.25 196 TYR A C 1
ATOM 1514 O O . TYR A 1 196 ? -6.987 -7.587 -8.886 1.00 96.25 196 TYR A O 1
ATOM 1522 N N . ASN A 1 197 ? -5.815 -9.327 -9.661 1.00 95.19 197 ASN A N 1
ATOM 1523 C CA . ASN A 1 197 ? -6.461 -10.356 -8.856 1.00 95.19 197 ASN A CA 1
ATOM 1524 C C . ASN A 1 197 ? -5.565 -10.705 -7.660 1.00 95.19 197 ASN A C 1
ATOM 1526 O O . ASN A 1 197 ? -4.450 -11.195 -7.824 1.00 95.19 197 ASN A O 1
ATOM 1530 N N . LEU A 1 198 ? -6.074 -10.476 -6.449 1.00 92.81 198 LEU A N 1
ATOM 1531 C CA . LEU A 1 198 ? -5.351 -10.683 -5.192 1.00 92.81 198 LEU A CA 1
ATOM 1532 C C . LEU A 1 198 ? -5.094 -12.164 -4.882 1.00 92.81 198 LEU A C 1
ATOM 1534 O O . LEU A 1 198 ? -4.064 -12.506 -4.312 1.00 92.81 198 LEU A O 1
ATOM 1538 N N . LEU A 1 199 ? -6.044 -13.033 -5.235 1.00 87.88 199 LEU A N 1
ATOM 1539 C CA . LEU A 1 199 ? -6.030 -14.468 -4.914 1.00 87.88 199 LEU A CA 1
ATOM 1540 C C . LEU A 1 199 ? -5.971 -15.357 -6.167 1.00 87.88 199 LEU A C 1
ATOM 1542 O O . LEU A 1 199 ? -6.222 -16.557 -6.086 1.00 87.88 199 LEU A O 1
ATOM 1546 N N . GLY A 1 200 ? -5.698 -14.770 -7.332 1.00 87.75 200 GLY A N 1
ATOM 1547 C CA . GLY A 1 200 ? -5.781 -15.461 -8.613 1.00 87.75 200 GLY A CA 1
ATOM 1548 C C . GLY A 1 200 ? -4.726 -14.998 -9.605 1.00 87.75 200 GLY A C 1
ATOM 1549 O O . GLY A 1 200 ? -3.852 -14.190 -9.295 1.00 87.75 200 GLY A O 1
ATOM 1550 N N . GLU A 1 201 ? -4.818 -15.526 -10.820 1.00 87.56 201 GLU A N 1
ATOM 1551 C CA . GLU A 1 201 ? -3.897 -15.178 -11.897 1.00 87.56 201 GLU A CA 1
ATOM 1552 C C . GLU A 1 201 ? -4.149 -13.764 -12.420 1.00 87.56 201 GLU A C 1
ATOM 1554 O O . GLU A 1 201 ? -5.282 -13.281 -12.467 1.00 87.56 201 GLU A O 1
ATOM 1559 N N . ASN A 1 202 ? -3.076 -13.096 -12.834 1.00 88.81 202 ASN A N 1
ATOM 1560 C CA . ASN A 1 202 ? -3.131 -11.748 -13.382 1.00 88.81 202 ASN A CA 1
ATOM 1561 C C . ASN A 1 202 ? -2.971 -11.789 -14.898 1.00 88.81 202 ASN A C 1
ATOM 1563 O O . ASN A 1 202 ? -2.057 -12.429 -15.417 1.00 88.81 202 ASN A O 1
ATOM 1567 N N . VAL A 1 203 ? -3.851 -11.073 -15.596 1.00 86.12 203 VAL A N 1
ATOM 1568 C CA . VAL A 1 203 ? -3.781 -10.899 -17.047 1.00 86.12 203 VAL A CA 1
ATOM 1569 C C . VAL A 1 203 ? -3.190 -9.530 -17.333 1.00 86.12 203 VAL A C 1
ATOM 1571 O O . VAL A 1 203 ? -3.734 -8.506 -16.929 1.00 86.12 203 VAL A O 1
ATOM 1574 N N . PHE A 1 204 ? -2.076 -9.515 -18.052 1.00 85.25 204 PHE A N 1
ATOM 1575 C CA . PHE A 1 204 ? -1.380 -8.289 -18.400 1.00 85.25 204 PHE A CA 1
ATOM 1576 C C . PHE A 1 204 ? -1.824 -7.828 -19.795 1.00 85.25 204 PHE A C 1
ATOM 1578 O O . PHE A 1 204 ? -1.333 -8.303 -20.817 1.00 85.25 204 PHE A O 1
ATOM 1585 N N . ASP A 1 205 ? -2.797 -6.926 -19.848 1.00 85.94 205 ASP A N 1
ATOM 1586 C CA . ASP A 1 205 ? -3.472 -6.450 -21.065 1.00 85.94 205 ASP A CA 1
ATOM 1587 C C . ASP A 1 205 ? -3.271 -4.944 -21.332 1.00 85.94 205 ASP A C 1
ATOM 1589 O O . ASP A 1 205 ? -3.774 -4.408 -22.322 1.00 85.94 205 ASP A O 1
ATOM 1593 N N . ARG A 1 206 ? -2.514 -4.246 -20.477 1.00 87.25 206 ARG A N 1
ATOM 1594 C CA . ARG A 1 206 ? -2.211 -2.812 -20.597 1.00 87.25 206 ARG A CA 1
ATOM 1595 C C . ARG A 1 206 ? -0.713 -2.572 -20.738 1.00 87.25 206 ARG A C 1
ATOM 1597 O O . ARG A 1 206 ? 0.112 -3.475 -20.610 1.00 87.25 206 ARG A O 1
ATOM 1604 N N . ARG A 1 207 ? -0.354 -1.320 -21.024 1.00 84.38 207 ARG A N 1
ATOM 1605 C CA . ARG A 1 207 ? 1.032 -0.852 -20.927 1.00 84.38 207 ARG A CA 1
ATOM 1606 C C . ARG A 1 207 ? 1.262 -0.313 -19.528 1.00 84.38 207 ARG A C 1
ATOM 1608 O O . ARG A 1 207 ? 0.499 0.534 -19.079 1.00 84.38 207 ARG A O 1
ATOM 1615 N N . GLY A 1 208 ? 2.322 -0.775 -18.884 1.00 87.12 208 GLY A N 1
ATOM 1616 C CA . GLY A 1 208 ? 2.810 -0.201 -17.646 1.00 87.12 208 GLY A CA 1
ATOM 1617 C C . GLY A 1 208 ? 4.116 0.562 -17.846 1.00 87.12 208 GLY A C 1
ATOM 1618 O O . GLY A 1 208 ? 4.898 0.290 -18.767 1.00 87.12 208 GLY A O 1
ATOM 1619 N N . ARG A 1 209 ? 4.373 1.497 -16.936 1.00 89.69 209 ARG A N 1
ATOM 1620 C CA . ARG A 1 209 ? 5.614 2.252 -16.828 1.00 89.69 209 ARG A CA 1
ATOM 1621 C C . ARG A 1 209 ? 6.151 2.202 -15.409 1.00 89.69 209 ARG A C 1
ATOM 1623 O O . ARG A 1 209 ? 5.421 2.432 -14.450 1.00 89.69 209 ARG A O 1
ATOM 1630 N N . VAL A 1 210 ? 7.450 1.958 -15.299 1.00 89.94 210 VAL A N 1
ATOM 1631 C CA . VAL A 1 210 ? 8.195 2.077 -14.044 1.00 89.94 210 VAL A CA 1
ATOM 1632 C C . VAL A 1 210 ? 9.360 3.024 -14.273 1.00 89.94 210 VAL A C 1
ATOM 1634 O O . VAL A 1 210 ? 10.117 2.839 -15.221 1.00 89.94 210 VAL A O 1
ATOM 1637 N N . SER A 1 211 ? 9.505 4.029 -13.418 1.00 88.69 211 SER A N 1
ATOM 1638 C CA . SER A 1 211 ? 10.622 4.974 -13.451 1.00 88.69 211 SER A CA 1
ATOM 1639 C C . SER A 1 211 ? 11.385 4.905 -12.134 1.00 88.69 211 SER A C 1
ATOM 1641 O O . SER A 1 211 ? 10.796 5.121 -11.075 1.00 88.69 211 SER A O 1
ATOM 1643 N N . ILE A 1 212 ? 12.682 4.606 -12.197 1.00 88.19 212 ILE A N 1
ATOM 1644 C CA . ILE A 1 212 ? 13.572 4.532 -11.032 1.00 88.19 212 ILE A CA 1
ATOM 1645 C C . ILE A 1 212 ? 14.647 5.617 -11.175 1.00 88.19 212 ILE A C 1
ATOM 1647 O O . ILE A 1 212 ? 15.405 5.629 -12.146 1.00 88.19 212 ILE A O 1
ATOM 1651 N N . PHE A 1 213 ? 14.687 6.544 -10.218 1.00 86.06 213 PHE A N 1
ATOM 1652 C CA . PHE A 1 213 ? 15.486 7.774 -10.272 1.00 86.06 213 PHE A CA 1
ATOM 1653 C C . PHE A 1 213 ? 16.790 7.672 -9.480 1.00 86.06 213 PHE A C 1
ATOM 1655 O O . PHE A 1 213 ? 16.824 6.990 -8.463 1.00 86.06 213 PHE A O 1
ATOM 1662 N N . GLU A 1 214 ? 17.833 8.429 -9.851 1.00 78.31 214 GLU A N 1
ATOM 1663 C CA . GLU A 1 214 ? 19.165 8.380 -9.203 1.00 78.31 214 GLU A CA 1
ATOM 1664 C C . GLU A 1 214 ? 19.168 8.554 -7.676 1.00 78.31 214 GLU A C 1
ATOM 1666 O O . GLU A 1 214 ? 20.091 8.110 -6.994 1.00 78.31 214 GLU A O 1
ATOM 1671 N N . SER A 1 215 ? 18.137 9.197 -7.122 1.00 81.69 215 SER A N 1
ATOM 1672 C CA . SER A 1 215 ? 17.978 9.352 -5.676 1.00 81.69 215 SER A CA 1
ATOM 1673 C C . SER A 1 215 ? 17.728 8.027 -4.949 1.00 81.69 215 SER A C 1
ATOM 1675 O O . SER A 1 215 ? 17.814 8.003 -3.721 1.00 81.69 215 SER A O 1
ATOM 1677 N N . PHE A 1 216 ? 17.427 6.953 -5.687 1.00 85.38 216 PHE A N 1
ATOM 1678 C CA . PHE A 1 216 ? 17.083 5.642 -5.169 1.00 85.38 216 PHE A CA 1
ATOM 1679 C C . PHE A 1 216 ? 18.277 4.930 -4.523 1.00 85.38 216 PHE A C 1
ATOM 1681 O O . PHE A 1 216 ? 19.147 4.378 -5.194 1.00 85.38 216 PHE A O 1
ATOM 1688 N N . LYS A 1 217 ? 18.307 4.922 -3.191 1.00 84.50 217 LYS A N 1
ATOM 1689 C CA . LYS A 1 217 ? 19.322 4.266 -2.363 1.00 84.50 217 LYS A CA 1
ATOM 1690 C C . LYS A 1 217 ? 18.706 3.061 -1.667 1.00 84.50 217 LYS A C 1
ATOM 1692 O O . LYS A 1 217 ? 17.752 3.205 -0.901 1.00 84.50 217 LYS A O 1
ATOM 1697 N N . HIS A 1 218 ? 19.267 1.878 -1.894 1.00 84.19 218 HIS A N 1
ATOM 1698 C CA . HIS A 1 218 ? 18.697 0.631 -1.395 1.00 84.19 218 HIS A CA 1
ATOM 1699 C C . HIS A 1 218 ? 19.753 -0.407 -1.016 1.00 84.19 218 HIS A C 1
ATOM 1701 O O . HIS A 1 218 ? 20.906 -0.323 -1.422 1.00 84.19 218 HIS A O 1
ATOM 1707 N N . ASN A 1 219 ? 19.320 -1.409 -0.246 1.00 79.75 219 ASN A N 1
ATOM 1708 C CA . ASN A 1 219 ? 20.079 -2.631 0.048 1.00 79.75 219 ASN A CA 1
ATOM 1709 C C . ASN A 1 219 ? 19.263 -3.877 -0.340 1.00 79.75 219 ASN A C 1
ATOM 1711 O O . ASN A 1 219 ? 19.399 -4.929 0.275 1.00 79.75 219 ASN A O 1
ATOM 1715 N N . LEU A 1 220 ? 18.346 -3.716 -1.301 1.00 78.88 220 LEU A N 1
ATOM 1716 C CA . LEU A 1 220 ? 17.440 -4.775 -1.738 1.00 78.88 220 LEU A CA 1
ATOM 1717 C C . LEU A 1 220 ? 18.218 -5.979 -2.272 1.00 78.88 220 LEU A C 1
ATOM 1719 O O . LEU A 1 220 ? 19.182 -5.827 -3.021 1.00 78.88 220 LEU A O 1
ATOM 1723 N N . GLU A 1 221 ? 17.729 -7.160 -1.919 1.00 79.56 221 GLU A N 1
ATOM 1724 C CA . GLU A 1 221 ? 18.121 -8.430 -2.522 1.00 79.56 221 GLU A CA 1
ATOM 1725 C C . GLU A 1 221 ? 17.438 -8.613 -3.878 1.00 79.56 221 GLU A C 1
ATOM 1727 O O . GLU A 1 221 ? 18.003 -9.245 -4.762 1.00 79.56 221 GLU A O 1
ATOM 1732 N N . ARG A 1 222 ? 16.210 -8.094 -4.046 1.00 77.94 222 ARG A N 1
ATOM 1733 C CA . ARG A 1 222 ? 15.451 -8.256 -5.289 1.00 77.94 222 ARG A CA 1
ATOM 1734 C C . ARG A 1 222 ? 14.443 -7.138 -5.562 1.00 77.94 222 ARG A C 1
ATOM 1736 O O . ARG A 1 222 ? 13.742 -6.663 -4.672 1.00 77.94 222 ARG A O 1
ATOM 1743 N N . VAL A 1 223 ? 14.302 -6.784 -6.830 1.00 82.94 223 VAL A N 1
ATOM 1744 C CA . VAL A 1 223 ? 13.237 -5.965 -7.402 1.00 82.94 223 VAL A CA 1
ATOM 1745 C C . VAL A 1 223 ? 12.616 -6.777 -8.530 1.00 82.94 223 VAL A C 1
ATOM 1747 O O . VAL A 1 223 ? 13.250 -7.029 -9.553 1.00 82.94 223 VAL A O 1
ATOM 1750 N N . ASN A 1 224 ? 11.376 -7.203 -8.334 1.00 81.56 224 ASN A N 1
ATOM 1751 C CA . ASN A 1 224 ? 10.606 -7.930 -9.332 1.00 81.56 224 ASN A CA 1
ATOM 1752 C C . ASN A 1 224 ? 9.705 -6.949 -10.071 1.00 81.56 224 ASN A C 1
ATOM 1754 O O . ASN A 1 224 ? 8.865 -6.307 -9.441 1.00 81.56 224 ASN A O 1
ATOM 1758 N N . ILE A 1 225 ? 9.846 -6.855 -11.393 1.00 83.06 225 ILE A N 1
ATOM 1759 C CA . ILE A 1 225 ? 8.918 -6.105 -12.246 1.00 83.06 225 ILE A CA 1
ATOM 1760 C C . ILE A 1 225 ? 8.211 -7.110 -13.146 1.00 83.06 225 ILE A C 1
ATOM 1762 O O . ILE A 1 225 ? 8.807 -7.651 -14.078 1.00 83.06 225 ILE A O 1
ATOM 1766 N N . TYR A 1 226 ? 6.951 -7.400 -12.826 1.00 75.56 226 TYR A N 1
ATOM 1767 C CA . TYR A 1 226 ? 6.202 -8.482 -13.456 1.00 75.56 226 TYR A CA 1
ATOM 1768 C C . TYR A 1 226 ? 5.810 -8.123 -14.898 1.00 75.56 226 TYR A C 1
ATOM 1770 O O . TYR A 1 226 ? 5.498 -6.976 -15.223 1.00 75.56 226 TYR A O 1
ATOM 1778 N N . LYS A 1 227 ? 5.902 -9.127 -15.777 1.00 68.38 227 LYS A N 1
ATOM 1779 C CA . LYS A 1 227 ? 5.903 -8.979 -17.238 1.00 68.38 227 LYS A CA 1
ATOM 1780 C C . LYS A 1 227 ? 4.517 -9.109 -17.869 1.00 68.38 227 LYS A C 1
ATOM 1782 O O . LYS A 1 227 ? 3.641 -9.784 -17.343 1.00 68.38 227 LYS A O 1
ATOM 1787 N N . ASN A 1 228 ? 4.417 -8.604 -19.094 1.00 60.06 228 ASN A N 1
ATOM 1788 C CA . ASN A 1 228 ? 3.392 -8.948 -20.071 1.00 60.06 228 ASN A CA 1
ATOM 1789 C C . ASN A 1 228 ? 4.052 -9.760 -21.209 1.00 60.06 228 ASN A C 1
ATOM 1791 O O . ASN A 1 228 ? 5.104 -9.377 -21.716 1.00 60.06 228 ASN A O 1
ATOM 1795 N N . GLU A 1 229 ? 3.489 -10.917 -21.578 1.00 55.97 229 GLU A N 1
ATOM 1796 C CA . GLU A 1 229 ? 4.065 -11.795 -22.618 1.00 55.97 229 GLU A CA 1
ATOM 1797 C C . GLU A 1 229 ? 3.827 -11.284 -24.048 1.00 55.97 229 GLU A C 1
ATOM 1799 O O . GLU A 1 229 ? 4.579 -11.631 -24.955 1.00 55.97 229 GLU A O 1
ATOM 1804 N N . ASN A 1 230 ? 2.824 -10.421 -24.239 1.00 56.81 230 ASN A N 1
ATOM 1805 C CA . ASN A 1 230 ? 2.372 -9.937 -25.546 1.00 56.81 230 ASN A CA 1
ATOM 1806 C C . ASN A 1 230 ? 2.655 -8.439 -25.784 1.00 56.81 230 ASN A C 1
ATOM 1808 O O . ASN A 1 230 ? 2.539 -7.964 -26.911 1.00 56.81 230 ASN A O 1
ATOM 1812 N N . ASN A 1 231 ? 3.034 -7.683 -24.749 1.00 59.41 231 ASN A N 1
ATOM 1813 C CA . ASN A 1 231 ? 3.477 -6.287 -24.823 1.00 59.41 231 ASN A CA 1
ATOM 1814 C C . ASN A 1 231 ? 4.578 -6.042 -23.789 1.00 59.41 231 ASN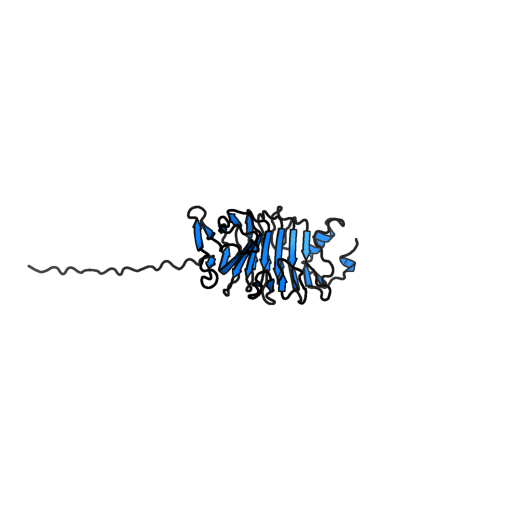 A C 1
ATOM 1816 O O . ASN A 1 231 ? 4.547 -6.607 -22.712 1.00 59.41 231 ASN A O 1
ATOM 1820 N N . HIS A 1 232 ? 5.548 -5.177 -24.072 1.00 62.12 232 HIS A N 1
ATOM 1821 C CA . HIS A 1 232 ? 6.589 -4.867 -23.085 1.00 62.12 232 HIS A CA 1
ATOM 1822 C C . HIS A 1 232 ? 6.141 -3.696 -22.203 1.00 62.12 232 HIS A C 1
ATOM 1824 O O . HIS A 1 232 ? 5.655 -2.691 -22.734 1.00 62.12 232 HIS A O 1
ATOM 1830 N N . ASN A 1 233 ? 6.362 -3.780 -20.888 1.00 71.56 233 ASN A N 1
ATOM 1831 C CA . ASN A 1 233 ? 6.328 -2.591 -20.039 1.00 71.56 233 ASN A CA 1
ATOM 1832 C C . ASN A 1 233 ? 7.578 -1.745 -20.308 1.00 71.56 233 ASN A C 1
ATOM 1834 O O . ASN A 1 233 ? 8.633 -2.267 -20.688 1.00 71.56 233 ASN A O 1
ATOM 1838 N N . ASN A 1 234 ? 7.456 -0.431 -20.123 1.00 79.19 234 ASN A N 1
ATOM 1839 C CA . ASN A 1 234 ? 8.596 0.470 -20.229 1.00 79.19 234 ASN A CA 1
ATOM 1840 C C . ASN A 1 234 ? 9.201 0.682 -18.840 1.00 79.19 234 ASN A C 1
ATOM 1842 O O . ASN A 1 234 ? 8.528 1.165 -17.930 1.00 79.19 234 ASN A O 1
ATOM 1846 N N . VAL A 1 235 ? 10.479 0.355 -18.692 1.00 81.88 235 VAL A N 1
ATOM 1847 C CA . VAL A 1 235 ? 11.247 0.608 -17.473 1.00 81.88 235 VAL A CA 1
ATOM 1848 C C . VAL A 1 235 ? 12.280 1.681 -17.784 1.00 81.88 235 VAL A C 1
ATOM 1850 O O . VAL A 1 235 ? 13.123 1.502 -18.660 1.00 81.88 235 VAL A O 1
ATOM 1853 N N . TYR A 1 236 ? 12.197 2.804 -17.086 1.00 80.94 236 TYR A N 1
ATOM 1854 C CA . TYR A 1 236 ? 13.107 3.933 -17.214 1.00 80.94 236 TYR A CA 1
ATOM 1855 C C . TYR A 1 236 ? 14.045 3.946 -16.012 1.00 80.94 236 TYR A C 1
ATOM 1857 O O . TYR A 1 236 ? 13.593 3.996 -14.867 1.00 80.94 236 TYR A O 1
ATOM 1865 N N . LEU A 1 237 ? 15.345 3.898 -16.280 1.00 80.19 237 LEU A N 1
ATOM 1866 C CA . LEU A 1 237 ? 16.401 3.954 -15.280 1.00 80.19 237 LEU A CA 1
ATOM 1867 C C . LEU A 1 237 ? 17.246 5.209 -15.496 1.00 80.19 237 LEU A C 1
ATOM 1869 O O . LEU A 1 237 ? 17.549 5.591 -16.630 1.00 80.19 237 LEU A O 1
ATOM 1873 N N . ASP A 1 238 ? 17.664 5.833 -14.404 1.00 76.62 238 ASP A N 1
ATOM 1874 C CA . ASP A 1 238 ? 18.756 6.800 -14.455 1.00 76.62 238 ASP A CA 1
ATOM 1875 C C . ASP A 1 238 ? 20.093 6.084 -14.741 1.00 76.62 238 ASP A C 1
ATOM 1877 O O . ASP A 1 238 ? 20.331 4.965 -14.273 1.00 76.62 238 ASP A O 1
ATOM 1881 N N . GLU A 1 239 ? 20.988 6.721 -15.499 1.00 67.94 239 GLU A N 1
ATOM 1882 C CA . GLU A 1 239 ? 22.287 6.155 -15.896 1.00 67.94 239 GLU A CA 1
ATOM 1883 C C . GLU A 1 239 ? 23.146 5.715 -14.705 1.00 67.94 239 GLU A C 1
ATOM 1885 O O . GLU A 1 239 ? 23.850 4.706 -14.793 1.00 67.94 239 GLU A O 1
ATOM 1890 N N . LYS A 1 240 ? 23.080 6.423 -13.571 1.00 66.56 240 LYS A N 1
ATOM 1891 C CA . LYS A 1 240 ? 23.845 6.034 -12.375 1.00 66.56 240 LYS A CA 1
ATOM 1892 C C . LYS A 1 240 ? 23.350 4.725 -11.762 1.00 66.56 240 LYS A C 1
ATOM 1894 O O . LYS A 1 240 ? 24.175 3.914 -11.351 1.00 66.56 240 LYS A O 1
ATOM 1899 N N . ILE A 1 241 ? 22.032 4.502 -11.733 1.00 62.34 241 ILE A N 1
ATOM 1900 C CA . ILE A 1 241 ? 21.441 3.253 -11.219 1.00 62.34 241 ILE A CA 1
ATOM 1901 C C . ILE A 1 241 ? 21.885 2.074 -12.078 1.00 62.34 241 ILE A C 1
ATOM 1903 O O . ILE A 1 241 ? 22.247 1.021 -11.560 1.00 62.34 241 ILE A O 1
ATOM 1907 N N . TYR A 1 242 ? 21.900 2.264 -13.395 1.00 59.72 242 TYR A N 1
ATOM 1908 C CA . TYR A 1 242 ? 22.355 1.226 -14.306 1.00 59.72 242 TYR A CA 1
ATOM 1909 C C . TYR A 1 242 ? 23.821 0.834 -14.083 1.00 59.72 242 TYR A C 1
ATOM 1911 O O . TYR A 1 242 ? 24.132 -0.353 -14.039 1.00 59.72 242 TYR A O 1
ATOM 1919 N N . LYS A 1 243 ? 24.722 1.809 -13.891 1.00 52.16 243 LYS A N 1
ATOM 1920 C CA . LYS A 1 243 ? 26.141 1.524 -13.607 1.00 52.16 243 LYS A CA 1
ATOM 1921 C C . LYS A 1 243 ? 26.324 0.749 -12.299 1.00 52.16 243 LYS A C 1
ATOM 1923 O O . LYS A 1 243 ? 27.077 -0.214 -12.288 1.00 52.16 243 LYS A O 1
ATOM 1928 N N . LEU A 1 244 ? 25.584 1.105 -11.244 1.00 47.88 244 LEU A N 1
ATOM 1929 C CA . LEU A 1 244 ? 25.581 0.383 -9.962 1.00 47.88 244 LEU A CA 1
ATOM 1930 C C . LEU A 1 244 ? 25.215 -1.099 -10.119 1.00 47.88 244 LEU A C 1
ATOM 1932 O O . LEU A 1 244 ? 25.868 -1.948 -9.521 1.00 47.88 244 LEU A O 1
ATOM 1936 N N . ASN A 1 245 ? 24.216 -1.416 -10.945 1.00 52.66 245 ASN A N 1
ATOM 1937 C CA . ASN A 1 245 ? 23.853 -2.809 -11.209 1.00 52.66 245 ASN A CA 1
ATOM 1938 C C . ASN A 1 245 ? 24.911 -3.550 -12.040 1.00 52.66 245 ASN A C 1
ATOM 1940 O O . ASN A 1 245 ? 25.133 -4.729 -11.808 1.00 52.66 245 ASN A O 1
ATOM 1944 N N . ASN A 1 246 ? 25.586 -2.875 -12.976 1.00 47.75 246 ASN A N 1
ATOM 1945 C CA . ASN A 1 246 ? 26.626 -3.503 -13.801 1.00 47.75 246 ASN A CA 1
ATOM 1946 C C . ASN A 1 246 ? 27.982 -3.662 -13.084 1.00 47.75 246 ASN A C 1
ATOM 1948 O O . ASN A 1 246 ? 28.796 -4.483 -13.506 1.00 47.75 246 ASN A O 1
ATOM 1952 N N . GLU A 1 247 ? 28.252 -2.875 -12.037 1.00 37.31 247 GLU A N 1
ATOM 1953 C CA . GLU A 1 247 ? 29.500 -2.922 -11.257 1.00 37.31 247 GLU A CA 1
ATOM 1954 C C . GLU A 1 247 ? 29.422 -3.858 -10.033 1.00 37.31 247 GLU A C 1
ATOM 1956 O O . GLU A 1 247 ? 30.460 -4.282 -9.523 1.00 37.31 247 GLU A O 1
ATOM 1961 N N . ILE A 1 248 ? 28.217 -4.225 -9.577 1.00 32.72 248 ILE A N 1
ATOM 1962 C CA . ILE A 1 248 ? 27.985 -5.145 -8.453 1.00 32.72 248 ILE A CA 1
ATOM 1963 C C . ILE A 1 248 ? 27.616 -6.530 -9.004 1.00 32.72 248 ILE A C 1
ATOM 1965 O O . ILE A 1 248 ? 26.452 -6.821 -9.222 1.00 32.72 248 ILE A O 1
ATOM 1969 N N . ASP A 1 249 ? 28.648 -7.349 -9.211 1.00 30.89 249 ASP A N 1
ATOM 1970 C CA . ASP A 1 249 ? 28.658 -8.816 -9.350 1.00 30.89 249 ASP A CA 1
ATOM 1971 C C . ASP A 1 249 ? 27.624 -9.483 -10.287 1.00 30.89 249 ASP A C 1
ATOM 1973 O O . ASP A 1 249 ? 26.426 -9.555 -10.016 1.00 30.89 249 ASP A O 1
ATOM 1977 N N . LYS A 1 250 ? 28.136 -10.121 -11.348 1.00 37.22 250 LYS A N 1
ATOM 1978 C CA . LYS A 1 250 ? 27.402 -10.890 -12.379 1.00 37.22 250 LYS A CA 1
ATOM 1979 C C . LYS A 1 250 ? 26.741 -12.186 -11.862 1.00 37.22 250 LYS A C 1
ATOM 1981 O O . LYS A 1 250 ? 26.519 -13.119 -12.620 1.00 37.22 250 LYS A O 1
ATOM 1986 N N . THR A 1 251 ? 26.476 -12.276 -10.564 1.00 30.89 251 THR A N 1
ATOM 1987 C CA . THR A 1 251 ? 25.821 -13.411 -9.897 1.00 30.89 251 THR A CA 1
ATOM 1988 C C . THR A 1 251 ? 24.673 -12.983 -8.976 1.00 30.89 251 THR A C 1
ATOM 1990 O O . THR A 1 251 ? 23.970 -13.843 -8.453 1.00 30.89 251 THR A O 1
ATOM 1993 N N . ASP A 1 252 ? 24.444 -11.675 -8.803 1.00 37.12 252 ASP A N 1
ATOM 1994 C CA . ASP A 1 252 ? 23.380 -11.101 -7.973 1.00 37.12 252 ASP A CA 1
ATOM 1995 C C . ASP A 1 252 ? 22.302 -10.458 -8.880 1.00 37.12 252 ASP A C 1
ATOM 1997 O O . ASP A 1 252 ? 22.302 -9.248 -9.110 1.00 37.12 252 ASP A O 1
ATOM 2001 N N . GLU A 1 253 ? 21.347 -11.244 -9.399 1.00 45.56 253 GLU A N 1
ATOM 2002 C CA . GLU A 1 253 ? 20.167 -10.742 -10.139 1.00 45.56 253 GLU A CA 1
ATOM 2003 C C . GLU A 1 253 ? 19.210 -9.950 -9.211 1.00 45.56 253 GLU A C 1
ATOM 2005 O O . GLU A 1 253 ? 18.095 -10.371 -8.888 1.00 45.56 253 GLU A O 1
ATOM 2010 N N . LYS A 1 254 ? 19.644 -8.776 -8.736 1.00 51.28 254 LYS A N 1
ATOM 2011 C CA . LYS A 1 254 ? 18.871 -7.922 -7.818 1.00 51.28 254 LYS A CA 1
ATOM 2012 C C . LYS A 1 254 ? 17.696 -7.235 -8.489 1.00 51.28 254 LYS A C 1
ATOM 2014 O O . LYS A 1 254 ? 16.801 -6.779 -7.790 1.00 51.28 254 LYS A O 1
ATOM 2019 N N . ILE A 1 255 ? 17.652 -7.147 -9.815 1.00 53.34 255 ILE A N 1
ATOM 2020 C CA . ILE A 1 255 ? 16.483 -6.646 -10.542 1.00 53.34 255 ILE A CA 1
ATOM 2021 C C . ILE A 1 255 ? 16.158 -7.635 -11.652 1.00 53.34 255 ILE A C 1
ATOM 2023 O O . ILE A 1 255 ? 16.863 -7.715 -12.653 1.00 53.34 255 ILE A O 1
ATOM 2027 N N . ASN A 1 256 ? 15.068 -8.373 -11.480 1.00 56.94 256 ASN A N 1
ATOM 2028 C CA . ASN A 1 256 ? 14.604 -9.308 -12.487 1.00 56.94 256 ASN A CA 1
ATOM 2029 C C . ASN A 1 256 ? 13.772 -8.534 -13.530 1.00 56.94 256 ASN A C 1
ATOM 2031 O O . ASN A 1 256 ? 12.613 -8.186 -13.289 1.00 56.94 256 ASN A O 1
ATOM 2035 N N . LEU A 1 257 ? 14.402 -8.205 -14.666 1.00 54.66 257 LEU A N 1
ATOM 2036 C CA . LEU A 1 257 ? 13.845 -7.389 -15.758 1.00 54.66 257 LEU A CA 1
ATOM 2037 C C . LEU A 1 257 ? 13.440 -8.218 -16.990 1.00 54.66 257 LEU A C 1
ATOM 2039 O O . LEU A 1 257 ? 13.541 -7.734 -18.120 1.00 54.66 257 LEU A O 1
ATOM 2043 N N . LEU A 1 258 ? 12.979 -9.457 -16.814 1.00 50.66 258 LEU A N 1
ATOM 2044 C CA . LEU A 1 258 ? 12.675 -10.353 -17.935 1.00 50.66 258 LEU A CA 1
ATOM 2045 C C . LEU A 1 258 ? 11.665 -9.735 -18.930 1.00 50.66 258 LEU A C 1
ATOM 2047 O O . LEU A 1 258 ? 10.465 -9.669 -18.674 1.00 50.66 258 LEU A O 1
ATOM 2051 N N . ASN A 1 259 ? 12.170 -9.357 -20.112 1.00 53.06 259 ASN A N 1
ATOM 2052 C CA . ASN A 1 259 ? 11.419 -8.908 -21.299 1.00 53.06 259 ASN A CA 1
ATOM 2053 C C . ASN A 1 259 ? 10.736 -7.528 -21.215 1.00 53.06 259 ASN A C 1
ATOM 2055 O O . ASN A 1 259 ? 9.781 -7.260 -21.944 1.00 53.06 259 ASN A O 1
ATOM 2059 N N . ASN A 1 260 ? 11.260 -6.615 -20.397 1.00 56.97 260 ASN A N 1
ATOM 2060 C CA . ASN A 1 260 ? 10.842 -5.209 -20.413 1.00 56.97 260 ASN A CA 1
ATOM 2061 C C . ASN A 1 260 ? 11.612 -4.388 -21.464 1.00 56.97 260 ASN A C 1
ATOM 2063 O O . ASN A 1 260 ? 12.767 -4.679 -21.777 1.00 56.97 260 ASN A O 1
ATOM 2067 N N . LYS A 1 261 ? 10.997 -3.322 -22.001 1.00 61.78 261 LYS A N 1
ATOM 2068 C CA . LYS A 1 261 ? 11.745 -2.296 -22.746 1.00 61.78 261 LYS A CA 1
ATOM 2069 C C . LYS A 1 261 ? 12.435 -1.405 -21.732 1.00 61.78 261 LYS A C 1
ATOM 2071 O O . LYS A 1 261 ? 11.770 -0.646 -21.029 1.00 61.78 261 LYS A O 1
ATOM 2076 N N . VAL A 1 262 ? 13.755 -1.502 -21.670 1.00 71.19 262 VAL A N 1
ATOM 2077 C CA . VAL A 1 262 ? 14.562 -0.704 -20.751 1.00 71.19 262 VAL A CA 1
ATOM 2078 C C . VAL A 1 262 ? 15.083 0.535 -21.469 1.00 71.19 262 VAL A C 1
ATOM 2080 O O . VAL A 1 262 ? 15.601 0.464 -22.587 1.00 71.19 262 VAL A O 1
ATOM 2083 N N . PHE A 1 263 ? 14.929 1.676 -20.812 1.00 69.12 263 PHE A N 1
ATOM 2084 C CA . PHE A 1 263 ? 15.434 2.966 -21.247 1.00 69.12 263 PHE A CA 1
ATOM 2085 C C . PHE A 1 263 ? 16.391 3.506 -20.187 1.00 69.12 263 PHE A C 1
ATOM 2087 O O . PHE A 1 263 ? 16.037 3.527 -19.010 1.00 69.12 263 PHE A O 1
ATOM 2094 N N . ILE A 1 264 ? 17.556 4.009 -20.596 1.00 71.88 264 ILE A N 1
ATOM 2095 C CA . ILE A 1 264 ? 18.429 4.813 -19.730 1.00 71.88 264 ILE A CA 1
ATOM 2096 C C . ILE A 1 264 ? 18.431 6.242 -20.219 1.00 71.88 264 ILE A C 1
ATOM 2098 O O . ILE A 1 264 ? 18.705 6.481 -21.396 1.00 71.88 264 ILE A O 1
ATOM 2102 N N . ASN A 1 265 ? 18.143 7.198 -19.333 1.00 74.31 265 ASN A N 1
ATOM 2103 C CA . ASN A 1 265 ? 18.062 8.617 -19.697 1.00 74.31 265 ASN A CA 1
ATOM 2104 C C . ASN A 1 265 ? 17.209 8.820 -20.968 1.00 74.31 265 ASN A C 1
ATOM 2106 O O . ASN A 1 265 ? 17.589 9.535 -21.897 1.00 74.31 265 ASN A O 1
ATOM 2110 N N . ASN A 1 266 ? 16.068 8.118 -21.026 1.00 76.00 266 ASN A N 1
ATOM 2111 C CA . ASN A 1 266 ? 15.119 8.072 -22.147 1.00 76.00 266 ASN A CA 1
ATOM 2112 C C . ASN A 1 266 ? 15.649 7.499 -23.475 1.00 76.00 266 ASN A C 1
ATOM 2114 O O . ASN A 1 266 ? 14.951 7.567 -24.488 1.00 76.00 266 ASN A O 1
ATOM 2118 N N . LYS A 1 267 ? 16.837 6.890 -23.495 1.00 74.06 267 LYS A N 1
ATOM 2119 C CA . LYS A 1 267 ? 17.373 6.182 -24.662 1.00 74.06 267 LYS A CA 1
ATOM 2120 C C . LYS A 1 267 ? 17.108 4.681 -24.527 1.00 74.06 267 LYS A C 1
ATOM 2122 O O . LYS A 1 267 ? 17.445 4.119 -23.486 1.00 74.06 267 LYS A O 1
ATOM 2127 N N . PRO A 1 268 ? 16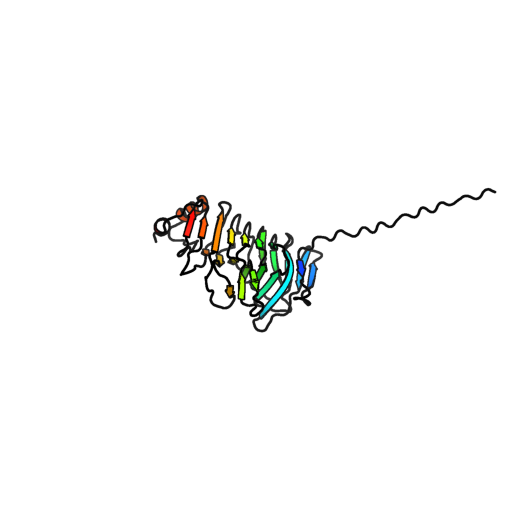.503 4.025 -25.533 1.00 75.38 268 PRO A N 1
ATOM 2128 C CA . PRO A 1 268 ? 16.278 2.584 -25.488 1.00 75.38 268 PRO A CA 1
ATOM 2129 C C . PRO A 1 268 ? 17.614 1.834 -25.506 1.00 75.38 268 PRO A C 1
ATOM 2131 O O . PRO A 1 268 ? 18.547 2.256 -26.190 1.00 75.38 268 PRO A O 1
ATOM 2134 N N . ILE A 1 269 ? 17.681 0.711 -24.794 1.00 69.62 269 ILE A N 1
ATOM 2135 C CA . ILE A 1 269 ? 18.860 -0.165 -24.755 1.00 69.62 269 ILE A CA 1
ATOM 2136 C C . ILE A 1 269 ? 18.518 -1.529 -25.331 1.00 69.62 269 ILE A C 1
ATOM 2138 O O . ILE A 1 269 ? 17.389 -2.010 -25.200 1.00 69.62 269 ILE A O 1
ATOM 2142 N N . ASN A 1 270 ? 19.487 -2.139 -26.013 1.00 61.03 270 ASN A N 1
ATOM 2143 C CA . ASN A 1 270 ? 19.314 -3.466 -26.571 1.00 61.03 270 ASN A CA 1
ATOM 2144 C C . ASN A 1 270 ? 19.510 -4.520 -25.477 1.00 61.03 270 ASN A C 1
ATOM 2146 O O . ASN A 1 270 ? 20.408 -4.420 -24.650 1.00 61.03 270 ASN A O 1
ATOM 2150 N N . LYS A 1 271 ? 18.697 -5.576 -25.501 1.00 51.94 271 LYS A N 1
ATOM 2151 C CA . LYS A 1 271 ? 18.720 -6.650 -24.500 1.00 51.94 271 LYS A CA 1
ATOM 2152 C C . LYS A 1 271 ? 20.101 -7.319 -24.368 1.00 51.94 271 LYS A C 1
ATOM 2154 O O . LYS A 1 271 ? 20.476 -7.729 -23.282 1.00 51.94 271 LYS A O 1
ATOM 2159 N N . ARG A 1 272 ? 20.895 -7.345 -25.447 1.00 50.47 272 ARG A N 1
ATOM 2160 C CA . ARG A 1 272 ? 22.283 -7.857 -25.446 1.00 50.47 272 ARG A CA 1
ATOM 2161 C C . ARG A 1 272 ? 23.263 -7.037 -24.600 1.00 50.47 272 ARG A C 1
ATOM 2163 O O . ARG A 1 272 ? 24.329 -7.543 -24.280 1.00 50.47 272 ARG A O 1
ATOM 2170 N N . ASP A 1 273 ? 22.911 -5.798 -24.266 1.00 48.06 273 ASP A N 1
ATOM 2171 C CA . ASP A 1 273 ? 23.718 -4.927 -23.408 1.00 48.06 273 ASP A CA 1
ATOM 2172 C C . ASP A 1 273 ? 23.345 -5.089 -21.919 1.00 48.06 273 ASP A C 1
ATOM 2174 O O . ASP A 1 273 ? 24.036 -4.550 -21.059 1.00 48.06 273 ASP A O 1
ATOM 2178 N N . ILE A 1 274 ? 22.259 -5.824 -21.631 1.00 50.34 274 ILE A N 1
ATOM 2179 C CA . ILE A 1 274 ? 21.710 -6.100 -20.291 1.00 50.34 274 ILE A CA 1
ATOM 2180 C C . ILE A 1 274 ? 21.947 -7.570 -19.901 1.00 50.34 274 ILE A C 1
ATOM 2182 O O . ILE A 1 274 ? 22.256 -7.847 -18.748 1.00 50.34 274 ILE A O 1
ATOM 2186 N N . ASP A 1 275 ? 21.880 -8.496 -20.863 1.00 35.38 275 ASP A N 1
ATOM 2187 C CA . ASP A 1 275 ? 22.039 -9.935 -20.636 1.00 35.38 275 ASP A CA 1
ATOM 2188 C C . ASP A 1 275 ? 23.403 -10.443 -21.145 1.00 35.38 275 ASP A C 1
ATOM 2190 O O . ASP A 1 275 ? 23.572 -10.712 -22.338 1.00 35.38 275 ASP A O 1
ATOM 2194 N N . LEU A 1 276 ? 24.355 -10.666 -20.235 1.00 28.61 276 LEU A N 1
ATOM 2195 C CA . LEU A 1 276 ? 25.358 -11.727 -20.380 1.00 28.61 276 LEU A CA 1
ATOM 2196 C C . LEU A 1 276 ? 25.511 -12.465 -19.041 1.00 28.61 276 LEU A C 1
ATOM 2198 O O . LEU A 1 276 ? 26.377 -12.113 -18.237 1.00 28.61 276 LEU A O 1
ATOM 2202 N N . TYR A 1 277 ? 24.708 -13.534 -18.963 1.00 35.53 277 TYR A N 1
ATOM 2203 C CA . TYR A 1 277 ? 24.636 -14.644 -18.000 1.00 35.53 277 TYR A CA 1
ATOM 2204 C C . TYR A 1 277 ? 23.900 -14.384 -16.694 1.00 35.53 277 TYR A C 1
ATOM 2206 O O . TYR A 1 277 ? 24.378 -13.555 -15.896 1.00 35.53 277 TYR A O 1
#

pLDDT: mean 83.89, std 19.76, range [28.61, 98.88]

Organism: NCBI:txid1354337

InterPro domains:
  IPR008638 Filamentous haemagglutinin FhaB/tRNA nuclease CdiA-like, TPS domain [PF05860] (24-231)
  IPR008638 Filamentous haemagglutinin FhaB/tRNA nuclease CdiA-like, TPS domain [TIGR01901] (62-124)
  IPR011050 Pectin lyase fold/virulence factor [SSF51126] (43-237)
  IPR012334 Pectin lyase fold [G3DSA:2.160.20.10] (25-238)

Radius of gyration: 23.46 Å; chains: 1; bounding box: 59×79×70 Å

Foldseek 3Di:
DDDDDDDDDDDDPPPPPPPPPPDQWAFPCVVFVPWDWDADPPLRAIETAFDAADPQLETETETCHHEAAASGHEDECQHNLGQEYEYEHPHQDEYYYNYEYEYDHQAHEYEYEYLNEYEYAEYEYYSHLAYEYANFAADPVGRQKTFAHPPYEYEYAEYEYYPNLEYEYEHLEYHYAAEYDQSRAEYEYHHQARMDGNPDDGARPGAGEYEHEPRYYYNYLAYEHDAHPVDAHEYEYEPVVVVVVVVPDPPRPRYDRPRHQYHYVNHTDDVVVVDDD

Secondary structure (DSSP, 8-state):
-PPP-------------------SEEE-TTT-TT-EEEE-TTT--EEEEPPPP-TTSEEEEEEEEE-B-TT-EEEEETTT--SEEEEEE-SSSPEEE-SEEEEEES-EEEEEE-TT-EEESSEEEESEEEEEEESEEEETTEEEEEEEPSS-EEEES-EEEETTSEEEEE-SEEEE-SBB-TT--EEEEE-S-SEEESSS-----S--EEEE-TT-B---SEEEE---SSSPPEEEE-HHHHHHHHHS-TT---EE-TT-EEEETTEE--GGGT---